Protein AF-A0A7M2YZQ2-F1 (afdb_monomer)

Mean predicted aligned error: 9.59 Å

Foldseek 3Di:
DQQFAAEDFQADPVRDGAAVVQLVPDDLFQSLLVVLCCRPPCRRQPQVCCVDPQWNDPDPQKIKGWRFDTNVRSCVVPVPDCPVVVVSVVVVVVPDDDDDPDDDDGHTKIWMWGQDPVRRYIYTQHIDGCVVPVDPVVVVVVVVSSSVSVVSVVVVLVVQQVVCVVVVHDRDDPDPDDPPDDD

Sequence (183 aa):
MADELEIEFYADVNGRVPFREWLDKLNEPKRLAMIAATERILVKLGPGVCGSEWGRKLGASIFEFRVRHTLEEIKAMFPEQPELGAKVAAEVVSRRGEKAKKSPTKIVLRAFCHLRPGGKILLILGGYDKGEDPSPRRQQKEIENARKRLKELQIREAREKKEAQRRGEAPPKQPSRNRRRRR

Organism: NCBI:txid1002870

Structure (mmCIF, N/CA/C/O backbone):
data_AF-A0A7M2YZQ2-F1
#
_entry.id   AF-A0A7M2YZQ2-F1
#
loop_
_atom_site.group_PDB
_atom_site.id
_atom_site.type_symbol
_atom_site.label_atom_id
_atom_site.label_alt_id
_atom_site.label_comp_id
_atom_site.label_asym_id
_atom_site.label_entity_id
_atom_site.label_seq_id
_atom_site.pdbx_PDB_ins_code
_atom_site.Cartn_x
_atom_site.Cartn_y
_atom_site.Cartn_z
_atom_site.occupancy
_atom_site.B_iso_or_equiv
_atom_site.auth_seq_id
_atom_site.auth_comp_id
_atom_site.auth_asym_id
_atom_site.auth_atom_id
_atom_site.pdbx_PDB_model_num
ATOM 1 N N . MET A 1 1 ? 3.299 -23.334 8.557 1.00 40.66 1 MET A N 1
ATOM 2 C CA . MET A 1 1 ? 2.928 -22.554 7.359 1.00 40.66 1 MET A CA 1
ATOM 3 C C . MET A 1 1 ? 2.672 -21.137 7.831 1.00 40.66 1 MET A C 1
ATOM 5 O O . MET A 1 1 ? 1.894 -20.990 8.760 1.00 40.66 1 MET A O 1
ATOM 9 N N . ALA A 1 2 ? 3.416 -20.143 7.345 1.00 50.12 2 ALA A N 1
ATOM 10 C CA . ALA A 1 2 ? 3.210 -18.762 7.782 1.00 50.12 2 ALA A CA 1
ATOM 11 C C . ALA A 1 2 ? 1.827 -18.299 7.299 1.00 50.12 2 ALA A C 1
ATOM 13 O O . ALA A 1 2 ? 1.544 -18.426 6.110 1.00 50.12 2 ALA A O 1
ATOM 14 N N . ASP A 1 3 ? 0.970 -17.837 8.211 1.00 65.00 3 ASP A N 1
ATOM 15 C CA . ASP A 1 3 ? -0.336 -17.276 7.858 1.00 65.00 3 ASP A CA 1
ATOM 16 C C . ASP A 1 3 ? -0.125 -16.076 6.924 1.00 65.00 3 ASP A C 1
ATOM 18 O O . ASP A 1 3 ? 0.512 -15.088 7.296 1.00 65.00 3 ASP A O 1
ATOM 22 N N . GLU A 1 4 ? -0.627 -16.175 5.693 1.00 76.88 4 GLU A N 1
ATOM 23 C CA . GLU A 1 4 ? -0.611 -15.068 4.737 1.00 76.88 4 GLU A CA 1
ATOM 24 C C . GLU A 1 4 ? -1.515 -13.934 5.240 1.00 76.88 4 GLU A C 1
ATOM 26 O O . GLU A 1 4 ? -2.629 -14.171 5.715 1.00 76.88 4 GLU A O 1
ATOM 31 N N . LEU A 1 5 ? -1.047 -12.686 5.135 1.00 85.19 5 LEU A N 1
ATOM 32 C CA . LEU A 1 5 ? -1.844 -11.526 5.526 1.00 85.19 5 LEU A CA 1
ATOM 33 C C . LEU A 1 5 ? -2.947 -11.256 4.504 1.00 85.19 5 LEU A C 1
ATOM 35 O O . LEU A 1 5 ? -2.709 -11.198 3.298 1.00 85.19 5 LEU A O 1
ATOM 39 N N . GLU A 1 6 ? -4.151 -10.980 4.990 1.00 91.31 6 GLU A N 1
ATOM 40 C CA . GLU A 1 6 ? -5.237 -10.505 4.141 1.00 91.31 6 GLU A CA 1
ATOM 41 C C . GLU A 1 6 ? -5.005 -9.029 3.787 1.00 91.31 6 GLU A C 1
ATOM 43 O O . GLU A 1 6 ? -4.740 -8.198 4.659 1.00 91.31 6 GLU A O 1
ATOM 48 N N . ILE A 1 7 ? -5.100 -8.687 2.500 1.00 92.12 7 ILE A N 1
ATOM 49 C CA . ILE A 1 7 ? -4.950 -7.306 2.028 1.00 92.12 7 ILE A CA 1
ATOM 50 C C . ILE A 1 7 ? -6.312 -6.628 1.989 1.00 92.12 7 ILE A C 1
ATOM 52 O O . ILE A 1 7 ? -7.231 -7.078 1.305 1.00 92.12 7 ILE A O 1
ATOM 56 N N . GLU A 1 8 ? -6.398 -5.473 2.640 1.00 94.56 8 GLU A N 1
ATOM 57 C CA . GLU A 1 8 ? -7.527 -4.560 2.518 1.00 94.56 8 GLU A CA 1
ATOM 58 C C . GLU A 1 8 ? -7.067 -3.236 1.905 1.00 94.56 8 GLU A C 1
ATOM 60 O O . GLU A 1 8 ? -5.961 -2.758 2.158 1.00 94.56 8 GLU A O 1
ATOM 65 N N . PHE A 1 9 ? -7.927 -2.611 1.105 1.00 95.88 9 PHE A N 1
ATOM 66 C CA . PHE A 1 9 ? -7.681 -1.272 0.581 1.00 95.88 9 PHE A CA 1
ATOM 67 C C . PHE A 1 9 ? -8.561 -0.272 1.315 1.00 95.88 9 PHE A C 1
ATOM 69 O O . PHE A 1 9 ? -9.766 -0.486 1.442 1.00 95.88 9 PHE A O 1
ATOM 76 N N . TYR A 1 10 ? -7.972 0.841 1.747 1.00 96.44 10 TYR A N 1
ATOM 77 C CA . TYR A 1 10 ? -8.741 1.941 2.313 1.00 96.44 10 TYR A CA 1
ATOM 78 C C . TYR A 1 10 ? -9.789 2.443 1.314 1.00 96.44 10 TYR A C 1
ATOM 80 O O . TYR A 1 10 ? -9.450 2.762 0.171 1.00 96.44 10 TYR A O 1
ATOM 88 N N . ALA A 1 11 ? -11.030 2.564 1.784 1.00 96.00 11 ALA A N 1
ATOM 89 C CA . ALA A 1 11 ? -12.120 3.218 1.078 1.00 96.00 11 ALA A CA 1
ATOM 90 C C . ALA A 1 11 ? -12.619 4.428 1.881 1.00 96.00 11 ALA A C 1
ATOM 92 O O . ALA A 1 11 ? -12.910 4.303 3.081 1.00 96.00 11 ALA A O 1
ATOM 93 N N . ASP A 1 12 ? -12.710 5.585 1.220 1.00 92.69 12 ASP A N 1
ATOM 94 C CA . ASP A 1 12 ? -13.262 6.801 1.819 1.00 92.69 12 ASP A CA 1
ATOM 95 C C . ASP A 1 12 ? -14.789 6.697 2.001 1.00 92.69 12 ASP A C 1
ATOM 97 O O . ASP A 1 12 ? -15.424 5.711 1.622 1.00 92.69 12 ASP A O 1
ATOM 101 N N . VAL A 1 13 ? -15.391 7.713 2.620 1.00 90.12 13 VAL A N 1
ATOM 102 C CA . VAL A 1 13 ? -16.844 7.754 2.874 1.00 90.12 13 VAL A CA 1
ATOM 103 C C . VAL A 1 13 ? -17.693 7.767 1.599 1.00 90.12 13 VAL A C 1
ATOM 105 O O . VAL A 1 13 ? -18.858 7.392 1.651 1.00 90.12 13 VAL A O 1
ATOM 108 N N . ASN A 1 14 ? -17.112 8.151 0.460 1.00 92.44 14 ASN A N 1
ATOM 109 C CA . ASN A 1 14 ? -17.767 8.153 -0.846 1.00 92.44 14 ASN A CA 1
ATOM 110 C C . ASN A 1 14 ? -17.486 6.857 -1.628 1.00 92.44 14 ASN A C 1
ATOM 112 O O . ASN A 1 14 ? -17.827 6.760 -2.804 1.00 92.44 14 ASN A O 1
ATOM 116 N N . GLY A 1 15 ? -16.826 5.872 -1.006 1.00 91.88 15 GLY A N 1
ATOM 117 C CA . GLY A 1 15 ? -16.469 4.599 -1.626 1.00 91.88 15 GLY A CA 1
ATOM 118 C C . GLY A 1 15 ? -15.248 4.656 -2.545 1.00 91.88 15 GLY A C 1
ATOM 119 O O . GLY A 1 15 ? -14.918 3.644 -3.167 1.00 91.88 15 GLY A O 1
ATOM 120 N N . ARG A 1 16 ? -14.540 5.790 -2.633 1.00 94.00 16 ARG A N 1
ATOM 121 C CA . ARG A 1 16 ? -13.311 5.864 -3.435 1.00 94.00 16 ARG A CA 1
ATOM 122 C C . ARG A 1 16 ? -12.209 5.067 -2.777 1.00 94.00 16 ARG A C 1
ATOM 124 O O . ARG A 1 16 ? -12.030 5.128 -1.562 1.00 94.00 16 ARG A O 1
ATOM 131 N N . VAL A 1 17 ? -11.422 4.379 -3.600 1.00 96.81 17 VAL A N 1
ATOM 132 C CA . VAL A 1 17 ? -10.310 3.531 -3.162 1.00 96.81 17 VAL A CA 1
ATOM 133 C C . VAL A 1 17 ? -9.011 4.103 -3.734 1.00 96.81 17 VAL A C 1
ATOM 135 O O . VAL A 1 17 ? -8.587 3.686 -4.816 1.00 96.81 17 VAL A O 1
ATOM 138 N N . PRO A 1 18 ? -8.346 5.050 -3.036 1.00 95.75 18 PRO A N 1
ATOM 139 C CA . PRO A 1 18 ? -7.250 5.840 -3.604 1.00 95.75 18 PRO A CA 1
ATOM 140 C C . PRO A 1 18 ? -6.100 5.003 -4.163 1.00 95.75 18 PRO A C 1
ATOM 142 O O . PRO A 1 18 ? -5.480 5.380 -5.153 1.00 95.75 18 PRO A O 1
ATOM 145 N N . PHE A 1 19 ? -5.804 3.858 -3.539 1.00 96.00 19 PHE A N 1
ATOM 146 C CA . PHE A 1 19 ? -4.764 2.962 -4.034 1.00 96.00 19 PHE A CA 1
ATOM 147 C C . PHE A 1 19 ? -5.131 2.325 -5.378 1.00 96.00 19 PHE A C 1
ATOM 149 O O . PHE A 1 19 ? -4.281 2.276 -6.261 1.00 96.00 19 PHE A O 1
ATOM 156 N N . ARG A 1 20 ? -6.380 1.868 -5.554 1.00 94.12 20 ARG A N 1
ATOM 157 C CA . ARG A 1 20 ? -6.837 1.261 -6.815 1.00 94.12 20 ARG A CA 1
ATOM 158 C C . ARG A 1 20 ? -6.897 2.293 -7.929 1.00 94.12 20 ARG A C 1
ATOM 160 O O . ARG A 1 20 ? -6.325 2.062 -8.982 1.00 94.12 20 ARG A O 1
ATOM 167 N N . GLU A 1 21 ? -7.471 3.463 -7.654 1.00 95.25 21 GLU A N 1
ATOM 168 C CA . GLU A 1 21 ? -7.518 4.562 -8.625 1.00 95.25 21 GLU A CA 1
ATOM 169 C C . GLU A 1 21 ? -6.122 4.981 -9.102 1.00 95.25 21 GLU A C 1
ATOM 171 O O . GLU A 1 21 ? -5.937 5.331 -10.266 1.00 95.25 21 GLU A O 1
ATOM 176 N N . TRP A 1 22 ? -5.132 4.968 -8.207 1.00 96.12 22 TRP A N 1
ATOM 177 C CA . TRP A 1 22 ? -3.744 5.219 -8.577 1.00 96.12 22 TRP A CA 1
ATOM 178 C C . TRP A 1 22 ? -3.141 4.058 -9.380 1.00 96.12 22 TRP A C 1
ATOM 180 O O . TRP A 1 22 ? -2.533 4.294 -10.423 1.00 96.12 22 TRP A O 1
ATOM 190 N N . LEU A 1 23 ? -3.335 2.814 -8.934 1.00 94.44 23 LEU A N 1
ATOM 191 C CA . LEU A 1 23 ? -2.849 1.612 -9.616 1.00 94.44 23 LEU A CA 1
ATOM 192 C C . LEU A 1 23 ? -3.384 1.528 -11.058 1.00 94.44 23 LEU A C 1
ATOM 194 O O . LEU A 1 23 ? -2.629 1.202 -11.975 1.00 94.44 23 LEU A O 1
ATOM 198 N N . ASP A 1 24 ? -4.646 1.912 -11.265 1.00 92.88 24 ASP A N 1
ATOM 199 C CA . ASP A 1 24 ? -5.333 1.942 -12.560 1.00 92.88 24 ASP A CA 1
ATOM 200 C C . ASP A 1 24 ? -4.835 3.040 -13.511 1.00 92.88 24 ASP A C 1
ATOM 202 O O . ASP A 1 24 ? -5.078 2.966 -14.717 1.00 92.88 24 ASP A O 1
ATOM 206 N N . LYS A 1 25 ? -4.085 4.022 -13.005 1.00 93.25 25 LYS A N 1
ATOM 207 C CA . LYS A 1 25 ? -3.431 5.063 -13.814 1.00 93.25 25 LYS A CA 1
ATOM 208 C C . LYS A 1 25 ? -1.987 4.721 -14.167 1.00 93.25 25 LYS A C 1
ATOM 210 O O . LYS A 1 25 ? -1.420 5.340 -15.063 1.00 93.25 25 LYS A O 1
ATOM 215 N N . LEU A 1 26 ? -1.379 3.744 -13.490 1.00 92.81 26 LEU A N 1
ATOM 216 C CA . LEU A 1 26 ? -0.024 3.311 -13.817 1.00 92.81 26 LEU A CA 1
ATOM 217 C C . LEU A 1 26 ? 0.015 2.641 -15.188 1.00 92.81 26 LEU A C 1
ATOM 219 O O . LEU A 1 26 ? -0.885 1.873 -15.549 1.00 92.81 26 LEU A O 1
ATOM 223 N N . ASN A 1 27 ? 1.125 2.868 -15.894 1.00 91.44 27 ASN A N 1
ATOM 224 C CA . ASN A 1 27 ? 1.467 2.069 -17.059 1.00 91.44 27 ASN A CA 1
ATOM 225 C C . ASN A 1 27 ? 1.645 0.592 -16.673 1.00 91.44 27 ASN A C 1
ATOM 227 O O . ASN A 1 27 ? 1.925 0.253 -15.519 1.00 91.44 27 ASN A O 1
ATOM 231 N N . GLU A 1 28 ? 1.476 -0.286 -17.657 1.00 90.94 28 GLU A N 1
ATOM 232 C CA . GLU A 1 28 ? 1.430 -1.728 -17.432 1.00 90.94 28 GLU A CA 1
ATOM 233 C C . GLU A 1 28 ? 2.673 -2.270 -16.692 1.00 90.94 28 GLU A C 1
ATOM 235 O O . GLU A 1 28 ? 2.482 -2.890 -15.646 1.00 90.94 28 GLU A O 1
ATOM 240 N N . PRO A 1 29 ? 3.933 -1.967 -17.077 1.00 92.81 29 PRO A N 1
ATOM 241 C CA . PRO A 1 29 ? 5.102 -2.467 -16.344 1.00 92.81 29 PRO A CA 1
ATOM 242 C C . PRO A 1 29 ? 5.111 -2.101 -14.853 1.00 92.81 29 PRO A C 1
ATOM 244 O O . PRO A 1 29 ? 5.408 -2.943 -14.005 1.00 92.81 29 PRO A O 1
ATOM 247 N N . LYS A 1 30 ? 4.754 -0.854 -14.516 1.00 94.19 30 LYS A N 1
ATOM 248 C CA . LYS A 1 30 ? 4.696 -0.375 -13.128 1.00 94.19 30 LYS A CA 1
ATOM 249 C C . LYS A 1 30 ? 3.549 -1.017 -12.355 1.00 94.19 30 LYS A C 1
ATOM 251 O O . LYS A 1 30 ? 3.743 -1.425 -11.209 1.00 94.19 30 LYS A O 1
ATOM 256 N N . ARG A 1 31 ? 2.380 -1.154 -12.985 1.00 94.75 31 ARG A N 1
ATOM 257 C CA . ARG A 1 31 ? 1.220 -1.825 -12.389 1.00 94.75 31 ARG A CA 1
ATOM 258 C C . ARG A 1 31 ? 1.549 -3.268 -12.017 1.00 94.75 31 ARG A C 1
ATOM 260 O O . ARG A 1 31 ? 1.330 -3.666 -10.877 1.00 94.75 31 ARG A O 1
ATOM 267 N N . LEU A 1 32 ? 2.118 -4.022 -12.954 1.00 93.12 32 LEU A N 1
ATOM 268 C CA . LEU A 1 32 ? 2.461 -5.428 -12.748 1.00 93.12 32 LEU A CA 1
ATOM 269 C C . LEU A 1 32 ? 3.521 -5.618 -11.665 1.00 93.12 32 LEU A C 1
ATOM 271 O O . LEU A 1 32 ? 3.387 -6.509 -10.830 1.00 93.12 32 LEU A O 1
ATOM 275 N N . ALA A 1 33 ? 4.545 -4.761 -11.645 1.00 94.25 33 ALA A N 1
ATOM 276 C CA . ALA A 1 33 ? 5.557 -4.781 -10.597 1.00 94.25 33 ALA A CA 1
ATOM 277 C C . ALA A 1 33 ? 4.943 -4.539 -9.207 1.00 94.25 33 ALA A C 1
ATOM 279 O O . ALA A 1 33 ? 5.262 -5.258 -8.263 1.00 94.25 33 ALA A O 1
ATOM 280 N N . MET A 1 34 ? 4.025 -3.572 -9.075 1.00 96.44 34 MET A N 1
ATOM 281 C CA . MET A 1 34 ? 3.341 -3.302 -7.805 1.00 96.44 34 MET A CA 1
ATOM 282 C C . MET A 1 34 ? 2.460 -4.475 -7.356 1.00 96.44 34 MET A C 1
ATOM 284 O O . MET A 1 34 ? 2.506 -4.847 -6.184 1.00 96.44 34 MET A O 1
ATOM 288 N N . ILE A 1 35 ? 1.687 -5.075 -8.267 1.00 93.94 35 ILE A N 1
ATOM 289 C CA . ILE A 1 35 ? 0.849 -6.248 -7.965 1.00 93.94 35 ILE A CA 1
ATOM 290 C C . ILE A 1 35 ? 1.728 -7.412 -7.494 1.00 93.94 35 ILE A C 1
ATOM 292 O O . ILE A 1 35 ? 1.542 -7.906 -6.384 1.00 93.94 35 ILE A O 1
ATOM 296 N N . ALA A 1 36 ? 2.752 -7.772 -8.272 1.00 92.19 36 ALA A N 1
ATOM 297 C CA . ALA A 1 36 ? 3.635 -8.886 -7.945 1.00 92.19 36 ALA A CA 1
ATOM 298 C C . ALA A 1 36 ? 4.384 -8.674 -6.622 1.00 92.19 36 ALA A C 1
ATOM 300 O O . ALA A 1 36 ? 4.486 -9.597 -5.816 1.00 92.19 36 ALA A O 1
ATOM 301 N N . ALA A 1 37 ? 4.880 -7.459 -6.367 1.00 93.62 37 ALA A N 1
ATOM 302 C CA . ALA A 1 37 ? 5.532 -7.130 -5.104 1.00 93.62 37 ALA A CA 1
ATOM 303 C C . ALA A 1 37 ? 4.552 -7.210 -3.922 1.00 93.62 37 ALA A C 1
ATOM 305 O O . ALA A 1 37 ? 4.910 -7.692 -2.847 1.00 93.62 37 ALA A O 1
ATOM 306 N N . THR A 1 38 ? 3.303 -6.781 -4.117 1.00 92.94 38 THR A N 1
ATOM 307 C CA . THR A 1 38 ? 2.267 -6.874 -3.082 1.00 92.94 38 THR A CA 1
ATOM 308 C C . THR A 1 38 ? 1.991 -8.335 -2.724 1.00 92.94 38 THR A C 1
ATOM 310 O O . THR A 1 38 ? 2.075 -8.709 -1.558 1.00 92.94 38 THR A O 1
ATOM 313 N N . GLU A 1 39 ? 1.731 -9.179 -3.720 1.00 89.75 39 GLU A N 1
ATOM 314 C CA . GLU A 1 39 ? 1.352 -10.582 -3.514 1.00 89.75 39 GLU A CA 1
ATOM 315 C C . GLU A 1 39 ? 2.505 -11.438 -2.977 1.00 89.75 39 GLU A C 1
ATOM 317 O O . GLU A 1 39 ? 2.301 -12.303 -2.130 1.00 89.75 39 GLU A O 1
ATOM 322 N N . ARG A 1 40 ? 3.735 -11.205 -3.447 1.00 86.88 40 ARG A N 1
ATOM 323 C CA . ARG A 1 40 ? 4.872 -12.081 -3.121 1.00 86.88 40 ARG A CA 1
ATOM 324 C C . ARG A 1 40 ? 5.638 -11.667 -1.881 1.00 86.88 40 ARG A C 1
ATOM 326 O O . ARG A 1 40 ? 6.221 -12.525 -1.226 1.00 86.88 40 ARG A O 1
ATOM 333 N N . ILE A 1 41 ? 5.662 -10.372 -1.583 1.00 90.62 41 ILE A N 1
ATOM 334 C CA . ILE A 1 41 ? 6.524 -9.811 -0.541 1.00 90.62 41 ILE A CA 1
ATOM 335 C C . ILE A 1 41 ? 5.658 -9.228 0.561 1.00 90.62 41 ILE A C 1
ATOM 337 O O . ILE A 1 41 ? 5.785 -9.619 1.720 1.00 90.62 41 ILE A O 1
ATOM 341 N N . LEU A 1 42 ? 4.752 -8.316 0.210 1.00 90.38 42 LEU A N 1
ATOM 342 C CA . LEU A 1 42 ? 4.001 -7.561 1.205 1.00 90.38 42 LEU A CA 1
ATOM 343 C C . LEU A 1 42 ? 3.004 -8.437 1.981 1.00 90.38 42 LEU A C 1
ATOM 345 O O . LEU A 1 42 ? 2.939 -8.326 3.201 1.00 90.38 42 LEU A O 1
ATOM 349 N N . VAL A 1 43 ? 2.284 -9.334 1.301 1.00 89.12 43 VAL A N 1
ATOM 350 C CA . VAL A 1 43 ? 1.359 -10.305 1.923 1.00 89.12 43 VAL A CA 1
ATOM 351 C C . VAL A 1 43 ? 2.079 -11.254 2.884 1.00 89.12 43 VAL A C 1
ATOM 353 O O . VAL A 1 43 ? 1.540 -11.597 3.932 1.00 89.12 43 VAL A O 1
ATOM 356 N N . LYS A 1 44 ? 3.308 -11.662 2.551 1.00 87.06 44 LYS A N 1
ATOM 357 C CA . LYS A 1 44 ? 4.067 -12.638 3.346 1.00 87.06 44 LYS A CA 1
ATOM 358 C C . LYS A 1 44 ? 4.787 -12.005 4.531 1.00 87.06 44 LYS A C 1
ATOM 360 O O . LYS A 1 44 ? 4.829 -12.584 5.608 1.00 87.06 44 LYS A O 1
ATOM 365 N N . LEU A 1 45 ? 5.388 -10.834 4.325 1.00 86.50 45 LEU A N 1
ATOM 366 C CA . LEU A 1 45 ? 6.245 -10.196 5.327 1.00 86.50 45 LEU A CA 1
ATOM 367 C C . LEU A 1 45 ? 5.519 -9.128 6.148 1.00 86.50 45 LEU A C 1
ATOM 369 O O . LEU A 1 45 ? 5.949 -8.819 7.261 1.00 86.50 45 LEU A O 1
ATOM 373 N N . GLY A 1 46 ? 4.456 -8.518 5.616 1.00 89.31 46 GLY A N 1
ATOM 374 C CA . GLY A 1 46 ? 3.743 -7.428 6.279 1.00 89.31 46 GLY A CA 1
ATOM 375 C C . GLY A 1 46 ? 4.689 -6.306 6.725 1.00 89.31 46 GLY A C 1
ATOM 376 O O . GLY A 1 46 ? 5.542 -5.884 5.946 1.00 89.31 46 GLY A O 1
ATOM 377 N N . PRO A 1 47 ? 4.611 -5.831 7.984 1.00 88.75 47 PRO A N 1
ATOM 378 C CA . PRO A 1 47 ? 5.555 -4.846 8.524 1.00 88.75 47 PRO A CA 1
ATOM 379 C C . PRO A 1 47 ? 7.025 -5.291 8.531 1.00 88.75 47 PRO A C 1
ATOM 381 O O . PRO A 1 47 ? 7.909 -4.433 8.606 1.00 88.75 47 PRO A O 1
ATOM 384 N N . GLY A 1 48 ? 7.301 -6.597 8.436 1.00 86.44 48 GLY A N 1
ATOM 385 C CA . GLY A 1 48 ? 8.650 -7.164 8.367 1.00 86.44 48 GLY A CA 1
ATOM 386 C C . GLY A 1 48 ? 9.475 -6.624 7.196 1.00 86.44 48 GLY A C 1
ATOM 387 O O . GLY A 1 48 ? 10.694 -6.517 7.310 1.00 86.44 48 GLY A O 1
ATOM 388 N N . VAL A 1 49 ? 8.825 -6.137 6.128 1.00 88.62 49 VAL A N 1
ATOM 389 C CA . VAL A 1 49 ? 9.503 -5.447 5.013 1.00 88.62 49 VAL A CA 1
ATOM 390 C C . VAL A 1 49 ? 10.350 -4.257 5.474 1.00 88.62 49 VAL A C 1
ATOM 392 O O . VAL A 1 49 ? 11.327 -3.918 4.814 1.00 88.62 49 VAL A O 1
ATOM 395 N N . CYS A 1 50 ? 10.029 -3.640 6.619 1.00 88.31 50 CYS A N 1
ATOM 396 C CA . CYS A 1 50 ? 10.779 -2.511 7.175 1.00 88.31 50 CYS A CA 1
ATOM 397 C C . CYS A 1 50 ? 12.197 -2.858 7.644 1.00 88.31 50 CYS A C 1
ATOM 399 O O . CYS A 1 50 ? 12.977 -1.936 7.872 1.00 88.31 50 CYS A O 1
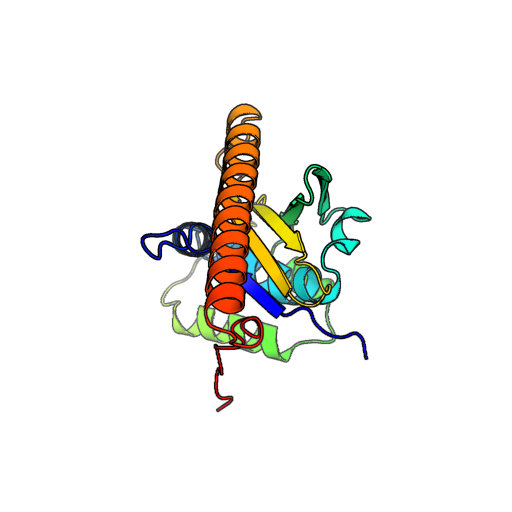ATOM 401 N N . GLY A 1 51 ? 12.518 -4.143 7.821 1.00 80.38 51 GLY A N 1
ATOM 402 C CA . GLY A 1 51 ? 13.880 -4.616 8.083 1.00 80.38 51 GLY A CA 1
ATOM 403 C C . GLY A 1 51 ? 14.711 -4.823 6.813 1.00 80.38 51 GLY A C 1
ATOM 404 O O . GLY A 1 51 ? 15.822 -5.329 6.894 1.00 80.38 51 GLY A O 1
ATOM 405 N N . SER A 1 52 ? 14.175 -4.466 5.643 1.00 88.81 52 SER A N 1
ATOM 406 C CA . SER A 1 52 ? 14.783 -4.705 4.332 1.00 88.81 52 SER A CA 1
ATOM 407 C C . SER A 1 52 ? 14.659 -3.477 3.423 1.00 88.81 52 SER A C 1
ATOM 409 O O . SER A 1 52 ? 14.035 -2.475 3.776 1.00 88.81 52 S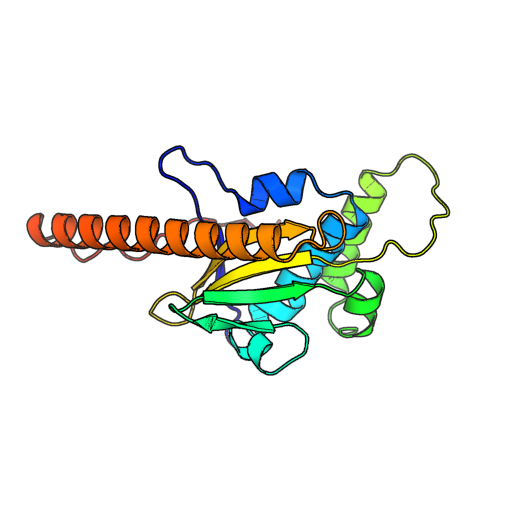ER A O 1
ATOM 411 N N . GLU A 1 53 ? 15.194 -3.564 2.204 1.00 88.94 53 GLU A N 1
ATOM 412 C CA . GLU A 1 53 ? 15.049 -2.517 1.182 1.00 88.94 53 GLU A CA 1
ATOM 413 C C . GLU A 1 53 ? 13.590 -2.223 0.784 1.00 88.94 53 GLU A C 1
ATOM 415 O O . GLU A 1 53 ? 13.278 -1.119 0.317 1.00 88.94 53 GLU A O 1
ATOM 420 N N . TRP A 1 54 ? 12.698 -3.193 1.007 1.00 91.25 54 TRP A N 1
ATOM 421 C CA . TRP A 1 54 ? 11.286 -3.146 0.646 1.00 91.25 54 TRP A CA 1
ATOM 422 C C . TRP A 1 54 ? 10.460 -2.253 1.561 1.00 91.25 54 TRP A C 1
ATOM 424 O O . TRP A 1 54 ? 9.300 -1.994 1.250 1.00 91.25 54 TRP A O 1
ATOM 434 N N . GLY A 1 55 ? 11.009 -1.754 2.671 1.00 92.50 55 GLY A N 1
ATOM 435 C CA . GLY A 1 55 ? 10.207 -1.020 3.636 1.00 92.50 55 GLY A CA 1
ATOM 436 C C . GLY A 1 55 ? 10.916 0.084 4.397 1.00 92.50 55 GLY A C 1
ATOM 437 O O . GLY A 1 55 ? 12.138 0.165 4.463 1.00 92.50 55 GLY A O 1
ATOM 438 N N . ARG A 1 56 ? 10.113 0.963 5.001 1.00 94.94 56 ARG A N 1
ATOM 439 C CA . ARG A 1 56 ? 10.572 1.924 6.010 1.00 94.94 56 ARG A CA 1
ATOM 440 C C . ARG A 1 56 ? 9.450 2.261 6.983 1.00 94.94 56 ARG A C 1
ATOM 442 O O . ARG A 1 56 ? 8.350 2.609 6.565 1.00 94.94 56 ARG A O 1
ATOM 449 N N . LYS A 1 57 ? 9.743 2.251 8.285 1.00 95.44 57 LYS A N 1
ATOM 450 C CA . LYS A 1 57 ? 8.814 2.753 9.312 1.00 95.44 57 LYS A CA 1
ATOM 451 C C . LYS A 1 57 ? 8.648 4.271 9.174 1.00 95.44 57 LYS A C 1
ATOM 453 O O . LYS A 1 57 ? 9.642 4.985 9.062 1.00 95.44 57 LYS A O 1
ATOM 458 N N . LEU A 1 58 ? 7.406 4.757 9.206 1.00 93.62 58 LEU A N 1
ATOM 459 C CA . LEU A 1 58 ? 7.079 6.190 9.108 1.00 93.62 58 LEU A CA 1
ATOM 460 C C . LEU A 1 58 ? 6.489 6.775 10.405 1.00 93.62 58 LEU A C 1
ATOM 462 O O . LEU A 1 58 ? 6.138 7.959 10.449 1.00 93.62 58 LEU A O 1
ATOM 466 N N . GLY A 1 59 ? 6.366 5.953 11.451 1.00 90.25 59 GLY A N 1
ATOM 467 C CA . GLY A 1 59 ? 5.677 6.306 12.695 1.00 90.25 59 GLY A CA 1
ATOM 468 C C . GLY A 1 59 ? 4.151 6.301 12.549 1.00 90.25 59 GLY A C 1
ATOM 469 O O . GLY A 1 59 ? 3.620 6.022 11.474 1.00 90.25 59 GLY A O 1
ATOM 470 N N . ALA A 1 60 ? 3.441 6.587 13.646 1.00 86.12 60 ALA A N 1
ATOM 471 C CA . ALA A 1 60 ? 1.971 6.608 13.694 1.00 86.12 60 ALA A CA 1
ATOM 472 C C . ALA A 1 60 ? 1.312 5.318 13.153 1.00 86.12 60 ALA A C 1
ATOM 474 O O . ALA A 1 60 ? 0.291 5.367 12.472 1.00 86.12 60 ALA A O 1
ATOM 475 N N . SER A 1 61 ? 1.935 4.164 13.420 1.00 90.00 61 SER A N 1
ATOM 476 C CA . SER A 1 61 ? 1.505 2.842 12.939 1.00 90.00 61 SER A CA 1
ATOM 477 C C . SER A 1 61 ? 1.430 2.691 11.413 1.00 90.00 61 SER A C 1
ATOM 479 O O . SER A 1 61 ? 0.783 1.767 10.922 1.00 90.00 61 SER A O 1
ATOM 481 N N . ILE A 1 62 ? 2.110 3.562 10.661 1.00 95.69 62 ILE A N 1
ATOM 482 C CA . ILE A 1 62 ? 2.221 3.492 9.202 1.00 95.69 62 ILE A CA 1
ATOM 483 C C . ILE A 1 62 ? 3.649 3.120 8.811 1.00 95.69 62 ILE A C 1
ATOM 485 O O . ILE A 1 62 ? 4.636 3.552 9.421 1.00 95.69 62 ILE A O 1
ATOM 489 N N . PHE A 1 63 ? 3.760 2.347 7.739 1.00 97.00 63 PHE A N 1
ATOM 490 C CA . PHE A 1 63 ? 5.023 2.090 7.072 1.00 97.00 63 PHE A CA 1
ATOM 491 C C . PHE A 1 63 ? 4.917 2.284 5.559 1.00 97.00 63 PHE A C 1
ATOM 493 O O . PHE A 1 63 ? 3.851 2.183 4.955 1.00 97.00 63 PHE A O 1
ATOM 500 N N . GLU A 1 64 ? 6.052 2.612 4.959 1.00 97.19 64 GLU A N 1
ATOM 501 C CA . GLU A 1 64 ? 6.245 2.706 3.520 1.00 97.19 64 GLU A CA 1
ATOM 502 C C . GLU A 1 64 ? 6.644 1.331 2.987 1.00 97.19 64 GLU A C 1
ATOM 504 O O . GLU A 1 64 ? 7.590 0.739 3.499 1.00 97.19 64 GLU A O 1
ATOM 509 N N . PHE A 1 65 ? 5.969 0.863 1.942 1.00 97.81 65 PHE A N 1
ATOM 510 C CA . PHE A 1 65 ? 6.382 -0.252 1.101 1.00 97.81 65 PHE A CA 1
ATOM 511 C C . PHE A 1 65 ? 7.005 0.288 -0.190 1.00 97.81 65 PHE A C 1
ATOM 513 O O . PHE A 1 65 ? 6.459 1.177 -0.850 1.00 97.81 65 PHE A O 1
ATOM 520 N N . ARG A 1 66 ? 8.191 -0.211 -0.526 1.00 96.81 66 ARG A N 1
ATOM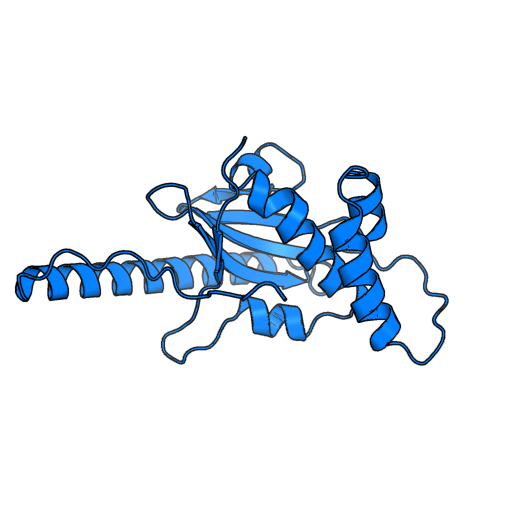 521 C CA . ARG A 1 66 ? 9.104 0.334 -1.528 1.00 96.81 66 ARG A CA 1
ATOM 522 C C . ARG A 1 66 ? 9.289 -0.668 -2.653 1.00 96.81 66 ARG A C 1
ATOM 524 O O . ARG A 1 66 ? 10.038 -1.621 -2.501 1.00 96.81 66 ARG A O 1
ATOM 531 N N . VAL A 1 67 ? 8.688 -0.403 -3.809 1.00 96.44 67 VAL A N 1
ATOM 532 C CA . VAL A 1 67 ? 8.874 -1.248 -4.996 1.00 96.44 67 VAL A CA 1
ATOM 533 C C . VAL A 1 67 ? 9.860 -0.566 -5.931 1.00 96.44 67 VAL A C 1
ATOM 535 O O . VAL A 1 67 ? 9.597 0.527 -6.439 1.00 96.44 67 VAL A O 1
ATOM 538 N N . ARG A 1 68 ? 11.029 -1.185 -6.094 1.00 94.75 68 ARG A N 1
ATOM 539 C CA . ARG A 1 68 ? 12.125 -0.700 -6.950 1.00 94.75 68 ARG A CA 1
ATOM 540 C C . ARG A 1 68 ? 12.521 -1.678 -8.055 1.00 94.75 68 ARG A C 1
ATOM 542 O O . ARG A 1 68 ? 13.424 -1.385 -8.824 1.00 94.75 68 ARG A O 1
ATOM 549 N N . HIS A 1 69 ? 11.823 -2.804 -8.114 1.00 91.44 69 HIS A N 1
ATOM 550 C CA . HIS A 1 69 ? 12.134 -3.938 -8.968 1.00 91.44 69 HIS A CA 1
ATOM 551 C C . HIS A 1 69 ? 11.037 -4.108 -10.013 1.00 91.44 69 HIS A C 1
ATOM 553 O O . HIS A 1 69 ? 9.861 -3.843 -9.753 1.00 91.44 69 HIS A O 1
ATOM 559 N N . THR A 1 70 ? 11.436 -4.526 -11.203 1.00 91.56 70 THR A N 1
ATOM 560 C CA . THR A 1 70 ? 10.564 -4.947 -12.297 1.00 91.56 70 THR A CA 1
ATOM 561 C C . THR A 1 70 ? 9.888 -6.278 -11.976 1.00 91.56 70 THR A C 1
ATOM 563 O O . THR A 1 70 ? 10.289 -7.010 -11.071 1.00 91.56 70 THR A O 1
A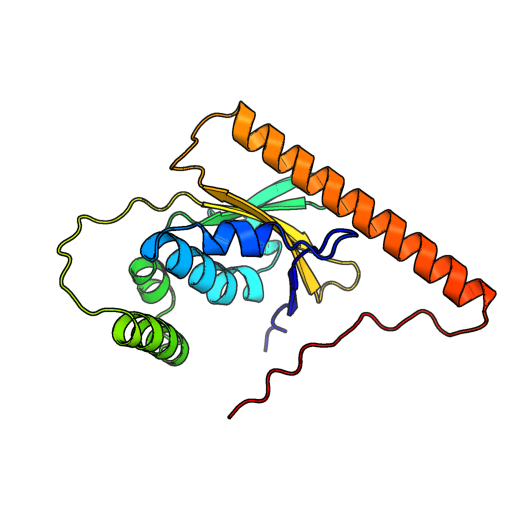TOM 566 N N . LEU A 1 71 ? 8.851 -6.620 -12.746 1.00 89.69 71 LEU A N 1
ATOM 567 C CA . LEU A 1 71 ? 8.182 -7.915 -12.625 1.00 89.69 71 LEU A CA 1
ATOM 568 C C . LEU A 1 71 ? 9.163 -9.089 -12.785 1.00 89.69 71 LEU A C 1
ATOM 570 O O . LEU A 1 71 ? 9.064 -10.063 -12.044 1.00 89.69 71 LEU A O 1
ATOM 574 N N . GLU A 1 72 ? 10.089 -9.000 -13.741 1.00 87.44 72 GLU A N 1
ATOM 575 C CA . GLU A 1 72 ? 11.041 -10.078 -14.024 1.00 87.44 72 GLU A CA 1
ATOM 576 C C . GLU A 1 72 ? 12.075 -10.236 -12.905 1.00 87.44 72 GLU A C 1
ATOM 578 O O . GLU A 1 72 ? 12.322 -11.356 -12.470 1.00 87.44 72 GLU A O 1
ATOM 583 N N . GLU A 1 73 ? 12.585 -9.137 -12.339 1.00 88.19 73 GLU A N 1
ATOM 584 C CA . GLU A 1 73 ? 13.451 -9.187 -11.149 1.00 88.19 73 GLU A CA 1
ATOM 585 C C . GLU A 1 73 ? 12.713 -9.809 -9.954 1.00 88.19 73 GLU A C 1
ATOM 587 O O . GLU A 1 73 ? 13.238 -10.705 -9.297 1.00 88.19 73 GLU A O 1
ATOM 592 N N . ILE A 1 74 ? 11.450 -9.425 -9.721 1.00 87.62 74 ILE A N 1
ATOM 593 C CA . ILE A 1 74 ? 10.621 -10.024 -8.663 1.00 87.62 74 ILE A CA 1
ATOM 594 C C . ILE A 1 74 ? 10.374 -11.518 -8.928 1.00 87.62 74 ILE A C 1
ATOM 596 O O . ILE A 1 74 ? 10.299 -12.303 -7.990 1.00 87.62 74 ILE A O 1
ATOM 600 N N . LYS A 1 75 ? 10.217 -11.956 -10.181 1.00 85.88 75 LYS A N 1
ATOM 601 C CA . LYS A 1 75 ? 10.108 -13.390 -10.510 1.00 85.88 75 LYS A CA 1
ATOM 602 C C . LYS A 1 75 ? 11.412 -14.132 -10.251 1.00 85.88 75 LYS A C 1
ATOM 604 O O . LYS A 1 75 ? 11.362 -15.196 -9.646 1.00 85.88 75 LYS A O 1
ATOM 609 N N . ALA A 1 76 ? 12.545 -13.564 -10.647 1.00 84.31 76 ALA A N 1
ATOM 610 C CA . ALA A 1 76 ? 13.854 -14.169 -10.438 1.00 84.31 76 ALA A CA 1
ATOM 611 C C . ALA A 1 76 ? 14.198 -14.326 -8.947 1.00 84.31 76 ALA A C 1
ATOM 613 O O . ALA A 1 76 ? 14.805 -15.319 -8.563 1.00 84.31 76 ALA A O 1
ATOM 614 N N . MET A 1 77 ? 13.758 -13.392 -8.096 1.00 80.19 77 MET A N 1
ATOM 615 C CA . MET A 1 77 ? 13.935 -13.479 -6.639 1.00 80.19 77 MET A CA 1
ATOM 616 C C . MET A 1 77 ? 13.069 -14.561 -5.973 1.00 80.19 77 MET A C 1
ATOM 618 O O . MET A 1 77 ? 13.387 -14.996 -4.869 1.00 80.19 77 MET A O 1
ATOM 622 N N . PHE A 1 78 ? 11.975 -14.992 -6.614 1.00 76.12 78 PHE A N 1
ATOM 623 C CA . PHE A 1 78 ? 11.019 -15.962 -6.064 1.00 76.12 78 PHE A CA 1
ATOM 624 C C . PHE A 1 78 ? 10.647 -17.038 -7.107 1.00 76.12 78 PHE A C 1
ATOM 626 O O . PHE A 1 78 ? 9.492 -17.090 -7.550 1.00 76.12 78 PHE A O 1
ATOM 633 N N . PRO A 1 79 ? 11.603 -17.897 -7.514 1.00 65.81 79 PRO A N 1
ATOM 634 C CA . PRO A 1 79 ? 11.416 -18.848 -8.614 1.00 65.81 79 PRO A CA 1
ATOM 635 C C . PRO A 1 79 ? 10.421 -19.978 -8.295 1.00 65.81 79 PRO A C 1
ATOM 637 O O . PRO A 1 79 ? 9.786 -20.507 -9.202 1.00 65.81 79 PRO A O 1
ATOM 640 N N . GLU A 1 80 ? 10.213 -20.310 -7.019 1.00 58.25 80 GLU A N 1
ATOM 641 C CA . GLU A 1 80 ? 9.396 -21.459 -6.587 1.00 58.25 80 GLU A CA 1
ATOM 642 C C . GLU A 1 80 ? 7.868 -21.254 -6.682 1.00 58.25 80 GLU A C 1
ATOM 644 O O . GLU A 1 80 ? 7.099 -22.108 -6.251 1.00 58.25 80 GLU A O 1
ATOM 649 N N . GLN A 1 81 ? 7.383 -20.132 -7.233 1.00 57.19 81 GLN A N 1
ATOM 650 C CA . GLN A 1 81 ? 5.939 -19.852 -7.365 1.00 57.19 81 GLN A CA 1
ATOM 651 C C . GLN A 1 81 ? 5.547 -19.396 -8.792 1.00 57.19 81 GLN A C 1
ATOM 653 O O . GLN A 1 81 ? 5.170 -18.230 -9.002 1.00 57.19 81 GLN A O 1
ATOM 658 N N . PRO A 1 82 ? 5.632 -20.305 -9.790 1.00 51.09 82 PRO A N 1
ATOM 659 C CA . PRO A 1 82 ? 5.433 -20.001 -11.213 1.00 51.09 82 PRO A CA 1
ATOM 660 C C . PRO A 1 82 ? 3.972 -19.719 -11.609 1.00 51.09 82 PRO A C 1
ATOM 662 O O . PRO A 1 82 ? 3.727 -18.969 -12.555 1.00 51.09 82 PRO A O 1
ATOM 665 N N . GLU A 1 83 ? 2.986 -20.239 -10.874 1.00 52.50 83 GLU A N 1
ATOM 666 C CA . GLU A 1 83 ? 1.576 -20.248 -11.307 1.00 52.50 83 GLU A CA 1
ATOM 667 C C . GLU A 1 83 ? 0.933 -18.855 -11.398 1.00 52.50 83 GLU A C 1
ATOM 669 O O . GLU A 1 83 ? 0.113 -18.583 -12.275 1.00 52.50 83 GLU A O 1
ATOM 674 N N . LEU A 1 84 ? 1.333 -17.926 -10.528 1.00 44.50 84 LEU A N 1
ATOM 675 C CA . LEU A 1 84 ? 0.843 -16.545 -10.557 1.00 44.50 84 LEU A CA 1
ATOM 676 C C . LEU A 1 84 ? 1.591 -15.694 -11.594 1.00 44.50 84 LEU A C 1
ATOM 678 O O . LEU A 1 84 ? 1.002 -14.819 -12.224 1.00 44.50 84 LEU A O 1
ATOM 682 N N . GLY A 1 85 ? 2.869 -16.011 -11.838 1.00 44.56 85 GLY A N 1
ATOM 683 C CA . GLY A 1 85 ? 3.649 -15.427 -12.929 1.00 44.56 85 GLY A CA 1
ATOM 684 C C . GLY A 1 85 ? 3.050 -15.764 -14.293 1.00 44.56 85 GLY A C 1
ATOM 685 O O . GLY A 1 85 ? 3.004 -14.893 -15.160 1.00 44.56 85 GLY A O 1
ATOM 686 N N . ALA A 1 86 ? 2.521 -16.982 -14.438 1.00 50.97 86 ALA A N 1
ATOM 687 C CA . ALA A 1 86 ? 1.767 -17.415 -15.606 1.00 50.97 86 ALA A CA 1
ATOM 688 C C . ALA A 1 86 ? 0.415 -16.692 -15.732 1.00 50.97 86 ALA A C 1
ATOM 690 O O . ALA A 1 86 ? 0.073 -16.273 -16.830 1.00 50.97 86 ALA A O 1
ATOM 691 N N . LYS A 1 87 ? -0.326 -16.463 -14.635 1.00 51.25 87 LYS A N 1
ATOM 692 C CA . LYS A 1 87 ? -1.600 -15.709 -14.663 1.00 51.25 87 LYS A CA 1
ATOM 693 C C . LYS A 1 87 ? -1.419 -14.246 -15.057 1.00 51.25 87 LYS A C 1
ATOM 695 O O . LYS A 1 87 ? -2.149 -13.752 -15.909 1.00 51.25 87 LYS A O 1
ATOM 700 N N . VAL A 1 88 ? -0.421 -13.574 -14.485 1.00 52.78 88 VAL A N 1
ATOM 701 C CA . VAL A 1 88 ? -0.079 -12.193 -14.849 1.00 52.78 88 VAL A CA 1
ATOM 702 C C . VAL A 1 88 ? 0.429 -12.128 -16.289 1.00 52.78 88 VAL A C 1
ATOM 704 O O . VAL A 1 88 ? -0.013 -11.277 -17.052 1.00 52.78 88 VAL A O 1
ATOM 707 N N . ALA A 1 89 ? 1.310 -13.047 -16.697 1.00 51.41 89 ALA A N 1
ATOM 708 C CA . ALA A 1 89 ? 1.766 -13.122 -18.082 1.00 51.41 89 ALA A CA 1
ATOM 709 C C . ALA A 1 89 ? 0.609 -13.399 -19.056 1.00 51.41 89 ALA A C 1
ATOM 711 O O . ALA A 1 89 ? 0.552 -12.772 -20.105 1.00 51.41 89 ALA A O 1
ATOM 712 N N . ALA A 1 90 ? -0.342 -14.265 -18.704 1.00 54.34 90 ALA A N 1
ATOM 713 C CA . ALA A 1 90 ? -1.522 -14.552 -19.514 1.00 54.34 90 ALA A CA 1
ATOM 714 C C . ALA A 1 90 ? -2.471 -13.347 -19.612 1.00 54.34 90 ALA A C 1
ATOM 716 O O . ALA A 1 90 ? -2.986 -13.079 -20.695 1.00 54.34 90 ALA A O 1
ATOM 717 N N . GLU A 1 91 ? -2.669 -12.577 -18.535 1.00 49.72 91 GLU A N 1
ATOM 718 C CA . GLU A 1 91 ? -3.442 -11.325 -18.570 1.00 49.72 91 GLU A CA 1
ATOM 719 C C . GLU A 1 91 ? -2.776 -10.278 -19.479 1.00 49.72 91 GLU A C 1
ATOM 721 O O . GLU A 1 91 ? -3.455 -9.620 -20.267 1.00 49.72 91 GLU A O 1
ATOM 726 N N . VAL A 1 92 ? -1.445 -10.173 -19.423 1.00 50.41 92 VAL A N 1
ATOM 727 C CA . VAL A 1 92 ? -0.642 -9.291 -20.287 1.00 50.41 92 VAL A CA 1
ATOM 728 C C . VAL A 1 92 ? -0.719 -9.727 -21.747 1.00 50.41 92 VAL A C 1
ATOM 730 O O . VAL A 1 92 ? -0.976 -8.908 -22.621 1.00 50.41 92 VAL A O 1
ATOM 733 N N . VAL A 1 93 ? -0.547 -11.021 -22.029 1.00 54.12 93 VAL A N 1
ATOM 734 C CA . VAL A 1 93 ? -0.630 -11.581 -23.388 1.00 54.12 93 VAL A CA 1
ATOM 735 C C . VAL A 1 93 ? -2.037 -11.407 -23.963 1.00 54.12 93 VAL A C 1
ATOM 737 O O . VAL A 1 93 ? -2.174 -11.035 -25.123 1.00 54.12 93 VAL A O 1
ATOM 740 N N . SER A 1 94 ? -3.080 -11.566 -23.144 1.00 52.06 94 SER A N 1
ATOM 741 C CA . SER A 1 94 ? -4.475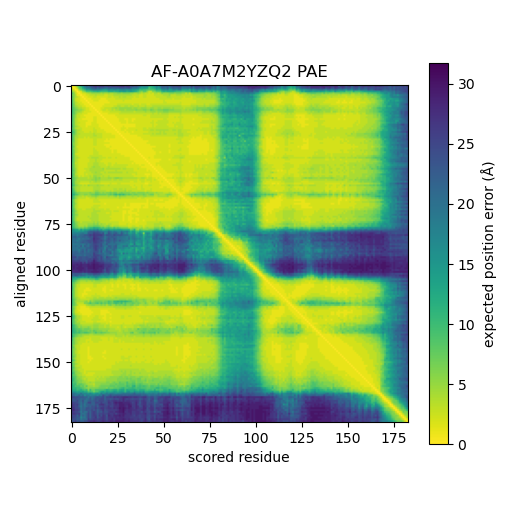 -11.369 -23.565 1.00 52.06 94 SER A CA 1
ATOM 742 C C . SER A 1 94 ? -4.807 -9.912 -23.909 1.00 52.06 94 SER A C 1
ATOM 744 O O . S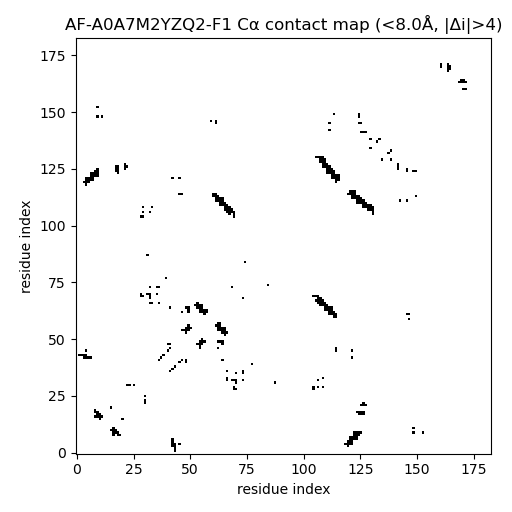ER A 1 94 ? -5.764 -9.662 -24.636 1.00 52.06 94 SER A O 1
ATOM 746 N N . ARG A 1 95 ? -4.043 -8.937 -23.395 1.00 50.59 95 ARG A N 1
ATOM 747 C CA . ARG A 1 95 ? -4.245 -7.501 -23.666 1.00 50.59 95 ARG A CA 1
ATOM 748 C C . ARG A 1 95 ? -3.355 -6.946 -24.770 1.00 50.59 95 ARG A C 1
ATOM 750 O O . ARG A 1 95 ? -3.578 -5.822 -25.214 1.00 50.59 95 ARG A O 1
ATOM 757 N N . ARG A 1 96 ? -2.346 -7.697 -25.210 1.00 47.31 96 ARG A N 1
ATOM 758 C CA . ARG A 1 96 ? -1.288 -7.173 -26.069 1.00 47.31 96 ARG A CA 1
ATOM 759 C C . ARG A 1 96 ? -1.419 -7.686 -27.496 1.00 47.31 96 ARG A C 1
ATOM 761 O O . ARG A 1 96 ? -0.722 -8.602 -27.921 1.00 47.31 96 ARG A O 1
ATOM 768 N N . GLY A 1 97 ? -2.271 -7.005 -28.256 1.00 42.78 97 GLY A N 1
ATOM 769 C CA . GLY A 1 97 ? -1.923 -6.692 -29.634 1.00 42.78 97 GLY A CA 1
ATOM 770 C C . GLY A 1 97 ? -0.745 -5.712 -29.623 1.00 42.78 97 GLY A C 1
ATOM 771 O O . GLY A 1 97 ? -0.763 -4.722 -28.902 1.00 42.78 97 GLY A O 1
ATOM 772 N N . GLU A 1 98 ? 0.274 -6.026 -30.412 1.00 42.78 98 GLU A N 1
ATOM 773 C CA . GLU A 1 98 ? 1.395 -5.163 -30.796 1.00 42.78 98 GLU A CA 1
ATOM 774 C C . GLU A 1 98 ? 2.636 -5.029 -29.892 1.00 42.78 98 GLU A C 1
ATOM 776 O O . GLU A 1 98 ? 2.652 -4.950 -28.661 1.00 42.78 98 GLU A O 1
ATOM 781 N N . LYS A 1 99 ? 3.746 -5.045 -30.634 1.00 51.88 99 LYS A N 1
ATOM 782 C CA . LYS A 1 99 ? 5.142 -5.152 -30.236 1.00 51.88 99 LYS A CA 1
ATOM 783 C C . LYS A 1 99 ? 5.583 -3.907 -29.468 1.00 51.88 99 LYS A C 1
ATOM 785 O O . LYS A 1 99 ? 5.381 -2.791 -29.929 1.00 51.88 99 LYS A O 1
ATOM 790 N N . ALA A 1 100 ? 6.334 -4.082 -28.382 1.00 46.59 100 ALA A N 1
ATOM 791 C CA . ALA A 1 100 ? 7.231 -3.023 -27.923 1.00 46.59 100 ALA A CA 1
ATOM 792 C C . ALA A 1 100 ? 8.536 -3.614 -27.382 1.00 46.59 100 ALA A C 1
ATOM 794 O O . ALA A 1 100 ? 8.594 -4.091 -26.248 1.00 46.59 100 ALA A O 1
ATOM 795 N N . LYS A 1 101 ? 9.594 -3.520 -28.198 1.00 46.25 101 LYS A N 1
ATOM 796 C CA . LYS A 1 101 ? 10.967 -3.375 -27.701 1.00 46.25 101 LYS A CA 1
ATOM 797 C C . LYS A 1 101 ? 10.972 -2.123 -26.817 1.00 46.25 101 LYS A C 1
ATOM 799 O O . LYS A 1 101 ? 10.808 -1.022 -27.333 1.00 46.25 101 LYS A O 1
ATOM 804 N N . LYS A 1 102 ? 11.110 -2.270 -25.500 1.00 49.56 102 LYS A N 1
ATOM 805 C CA . LYS A 1 102 ? 11.311 -1.141 -24.583 1.00 49.56 102 LYS A CA 1
ATOM 806 C C . LYS A 1 102 ? 12.462 -1.464 -23.645 1.00 49.56 102 LYS A C 1
ATOM 808 O O . LYS A 1 102 ? 12.498 -2.537 -23.050 1.00 49.56 102 LYS A O 1
ATOM 813 N N . SER A 1 103 ? 13.383 -0.515 -23.541 1.00 50.81 103 SER A N 1
ATOM 814 C CA . SER A 1 103 ? 14.380 -0.425 -22.481 1.00 50.81 103 SER A CA 1
ATOM 815 C C . SER A 1 103 ? 13.722 -0.611 -21.103 1.00 50.81 103 SER A C 1
ATOM 817 O O . SER A 1 103 ? 12.539 -0.281 -20.938 1.00 50.81 103 SER A O 1
ATOM 819 N N . PRO A 1 104 ? 14.449 -1.164 -20.114 1.00 61.84 104 PRO A N 1
ATOM 820 C CA . PRO A 1 104 ? 13.873 -1.499 -18.818 1.00 61.84 104 PRO A CA 1
ATOM 821 C C . PRO A 1 104 ? 13.235 -0.255 -18.190 1.00 61.84 104 PRO A C 1
ATOM 823 O O . PRO A 1 104 ? 13.886 0.761 -17.949 1.00 61.84 104 PRO A O 1
ATOM 826 N N . THR A 1 105 ? 11.918 -0.316 -17.972 1.00 77.56 105 THR A N 1
ATOM 827 C CA . THR A 1 105 ? 11.170 0.777 -17.344 1.00 77.56 105 THR A CA 1
ATOM 828 C C . THR A 1 105 ? 11.614 0.881 -15.892 1.00 77.56 105 THR A C 1
ATOM 830 O O . THR A 1 105 ? 11.394 -0.045 -15.117 1.00 77.56 105 THR A O 1
ATOM 833 N N . LYS A 1 106 ? 12.220 2.009 -15.511 1.00 88.31 106 LYS A N 1
ATOM 834 C CA . LYS A 1 106 ? 12.640 2.257 -14.128 1.00 88.31 106 LYS A CA 1
ATOM 835 C C . LYS A 1 106 ? 11.421 2.243 -13.199 1.00 88.31 106 LYS A C 1
ATOM 837 O O . LYS A 1 106 ? 10.513 3.066 -13.342 1.00 88.31 106 LYS A O 1
ATOM 842 N N . ILE A 1 107 ? 11.409 1.319 -12.239 1.00 93.31 107 ILE A N 1
ATOM 843 C CA . ILE A 1 107 ? 10.336 1.176 -11.252 1.00 93.31 107 ILE A CA 1
ATOM 844 C C . ILE A 1 107 ? 10.751 1.886 -9.967 1.00 93.31 107 ILE A C 1
ATOM 846 O O . ILE A 1 107 ? 11.748 1.535 -9.347 1.00 93.31 107 ILE A O 1
ATOM 850 N N . VAL A 1 108 ? 9.997 2.906 -9.555 1.00 95.25 108 VAL A N 1
ATOM 851 C CA . VAL A 1 108 ? 10.191 3.571 -8.259 1.00 95.25 108 VAL A CA 1
ATOM 852 C C . VAL A 1 108 ? 8.823 3.917 -7.685 1.00 95.25 108 VAL A C 1
ATOM 854 O O . VAL A 1 108 ? 8.351 5.046 -7.772 1.00 95.25 108 VAL A O 1
ATOM 857 N N . LEU A 1 109 ? 8.165 2.923 -7.102 1.00 97.00 109 LEU A N 1
ATOM 858 C CA . LEU A 1 109 ? 6.820 3.066 -6.558 1.00 97.00 109 LEU A CA 1
ATOM 859 C C . LEU A 1 109 ? 6.847 2.995 -5.035 1.00 97.00 109 LEU A C 1
ATOM 861 O O . LEU A 1 109 ? 7.754 2.407 -4.423 1.00 97.00 109 LEU A O 1
ATOM 865 N N . ARG A 1 110 ? 5.841 3.615 -4.421 1.00 97.62 110 ARG A N 1
ATOM 866 C CA . ARG A 1 110 ? 5.641 3.632 -2.975 1.00 97.62 110 ARG A CA 1
ATOM 867 C C . ARG A 1 110 ? 4.185 3.359 -2.650 1.00 97.62 110 ARG A C 1
ATOM 869 O O . ARG A 1 110 ? 3.305 3.972 -3.244 1.00 97.62 110 ARG A O 1
ATOM 876 N N . ALA A 1 111 ? 3.953 2.482 -1.684 1.00 97.56 111 ALA A N 1
ATOM 877 C CA . ALA A 1 111 ? 2.649 2.272 -1.070 1.00 97.56 111 ALA A CA 1
ATOM 878 C C . ALA A 1 111 ? 2.744 2.540 0.435 1.00 97.56 111 ALA A C 1
ATOM 880 O O . ALA A 1 111 ? 3.781 2.297 1.049 1.00 97.56 111 ALA A O 1
ATOM 881 N N . PHE A 1 112 ? 1.676 3.047 1.038 1.00 97.94 112 PHE A N 1
ATOM 882 C CA . PHE A 1 112 ? 1.612 3.325 2.471 1.00 97.94 112 PHE A CA 1
ATOM 883 C C . PHE A 1 112 ? 0.652 2.353 3.127 1.00 97.94 112 PHE A C 1
ATOM 885 O O . PHE A 1 112 ? -0.501 2.245 2.710 1.00 97.94 112 PHE A O 1
ATOM 892 N N . CYS A 1 113 ? 1.137 1.652 4.143 1.00 97.44 113 CYS A N 1
ATOM 893 C CA . CYS A 1 113 ? 0.451 0.504 4.708 1.00 97.44 113 CYS A CA 1
ATOM 894 C C . CYS A 1 113 ? 0.331 0.619 6.229 1.00 97.44 113 CYS A C 1
ATOM 896 O O . CYS A 1 113 ? 1.145 1.267 6.891 1.00 97.44 113 CYS A O 1
ATOM 898 N N . HIS A 1 114 ? -0.683 -0.043 6.772 1.00 96.38 114 HIS A N 1
ATOM 899 C CA . HIS A 1 114 ? -0.959 -0.157 8.196 1.00 96.38 114 HIS A CA 1
ATOM 900 C C . HIS A 1 114 ? -1.380 -1.593 8.511 1.00 96.38 114 HIS A C 1
ATOM 902 O O . HIS A 1 114 ? -2.276 -2.131 7.866 1.00 96.38 114 HIS A O 1
ATOM 908 N N . LEU A 1 115 ? -0.755 -2.220 9.507 1.00 94.62 115 LEU A N 1
ATOM 909 C CA . LEU A 1 115 ? -1.215 -3.513 10.008 1.00 94.62 115 LEU A CA 1
ATOM 910 C C . LEU A 1 115 ? -2.303 -3.277 11.056 1.00 94.62 115 LEU A C 1
ATOM 912 O O . LEU A 1 115 ? -2.036 -2.643 12.079 1.00 94.62 115 LEU A O 1
ATOM 916 N N . ARG A 1 116 ? -3.516 -3.779 10.802 1.00 91.62 116 ARG A N 1
ATOM 917 C CA . ARG A 1 116 ? -4.637 -3.612 11.732 1.00 91.62 116 ARG A CA 1
ATOM 918 C C . ARG A 1 116 ? -4.399 -4.363 13.049 1.00 91.62 116 ARG A C 1
ATOM 920 O O . ARG A 1 116 ? -3.695 -5.380 13.063 1.00 91.62 116 ARG A O 1
ATOM 927 N N . PRO A 1 117 ? -5.034 -3.920 14.153 1.00 85.81 117 PRO A N 1
ATOM 928 C CA . PRO A 1 117 ? -5.075 -4.692 15.391 1.00 85.81 117 PRO A CA 1
ATOM 929 C C . PRO A 1 117 ? -5.536 -6.133 15.133 1.00 85.81 117 PRO A C 1
ATOM 931 O O . PRO A 1 117 ? -6.467 -6.363 14.362 1.00 85.81 117 PRO A O 1
ATOM 934 N N . GLY A 1 118 ? -4.864 -7.099 15.762 1.00 83.81 118 GLY A N 1
ATOM 935 C CA . GLY A 1 118 ? -5.056 -8.531 15.504 1.00 83.81 118 GLY A CA 1
ATOM 936 C C . GLY A 1 118 ? -4.098 -9.118 14.463 1.00 83.81 118 GLY A C 1
ATOM 937 O O . GLY A 1 118 ? -4.043 -10.333 14.325 1.00 83.81 118 GLY A O 1
ATOM 938 N N . GLY A 1 119 ? -3.323 -8.286 13.757 1.00 84.94 119 GLY A N 1
ATOM 939 C CA . GLY A 1 119 ? -2.144 -8.714 12.998 1.00 84.94 119 GLY A CA 1
ATOM 940 C C . GLY A 1 119 ? -2.406 -9.518 11.725 1.00 84.94 119 GLY A C 1
ATOM 941 O O . GLY A 1 119 ? -1.449 -9.922 11.084 1.00 84.94 119 GLY A O 1
ATOM 942 N N . LYS A 1 120 ? -3.670 -9.733 11.346 1.00 86.44 120 LYS A N 1
ATOM 943 C CA . LYS A 1 120 ? -4.053 -10.543 10.175 1.00 86.44 120 LYS A CA 1
ATOM 944 C C . LYS A 1 120 ? -4.276 -9.735 8.905 1.00 86.44 120 LYS A C 1
ATOM 946 O O . LYS A 1 120 ? -4.146 -10.274 7.813 1.00 86.44 120 LYS A O 1
ATOM 951 N N . ILE A 1 121 ? -4.655 -8.464 9.049 1.00 90.75 121 ILE A N 1
ATOM 952 C CA . ILE A 1 121 ? -5.129 -7.656 7.925 1.00 90.75 121 ILE A CA 1
ATOM 953 C C . ILE A 1 121 ? -4.197 -6.477 7.713 1.00 90.75 121 ILE A C 1
ATOM 955 O O . ILE A 1 121 ? -4.041 -5.617 8.588 1.00 90.75 121 ILE A O 1
ATOM 959 N N . LEU A 1 122 ? -3.600 -6.443 6.530 1.00 93.69 122 LEU A N 1
ATOM 960 C CA . LEU A 1 122 ? -2.750 -5.367 6.081 1.00 93.69 122 LEU A CA 1
ATOM 961 C C . LEU A 1 122 ? -3.549 -4.399 5.207 1.00 93.69 122 LEU A C 1
ATOM 963 O O . LEU A 1 122 ? -3.946 -4.704 4.086 1.00 93.69 122 LEU A O 1
ATOM 967 N N . LEU A 1 123 ? -3.757 -3.202 5.739 1.00 96.44 123 LEU A N 1
ATOM 968 C CA . LEU A 1 123 ? -4.476 -2.126 5.081 1.00 96.44 123 LEU A CA 1
ATOM 969 C C . LEU A 1 123 ? -3.522 -1.276 4.237 1.00 96.44 123 LEU A C 1
ATOM 971 O O . LEU A 1 123 ? -2.568 -0.702 4.764 1.00 96.44 123 LEU A O 1
ATOM 975 N N . ILE A 1 124 ? -3.829 -1.109 2.954 1.00 97.44 124 ILE A N 1
ATOM 976 C CA . ILE A 1 124 ? -3.134 -0.184 2.057 1.00 97.44 124 ILE A CA 1
ATOM 977 C C . ILE A 1 124 ? -3.923 1.129 1.976 1.00 97.44 124 ILE A C 1
ATOM 979 O O . ILE A 1 124 ? -5.069 1.174 1.527 1.00 97.44 124 ILE A O 1
ATOM 983 N N . LEU A 1 125 ? -3.286 2.216 2.408 1.00 97.06 125 LEU A N 1
ATOM 984 C CA . LEU A 1 125 ? -3.869 3.557 2.544 1.00 97.06 125 LEU A CA 1
ATOM 985 C C . LEU A 1 125 ? -3.744 4.393 1.262 1.00 97.06 125 LEU A C 1
ATOM 987 O O . LEU A 1 125 ? -4.442 5.393 1.090 1.00 97.06 125 LEU A O 1
ATOM 991 N N . GLY A 1 126 ? -2.822 4.033 0.373 1.00 96.50 126 GLY A N 1
ATOM 992 C CA . GLY A 1 126 ? -2.549 4.764 -0.860 1.00 96.50 126 GLY A CA 1
ATOM 993 C C . GLY A 1 126 ? -1.175 4.443 -1.425 1.00 96.50 126 GLY A C 1
ATOM 994 O O . GLY A 1 126 ? -0.378 3.750 -0.795 1.00 96.50 126 GLY A O 1
ATOM 995 N N . GLY A 1 127 ? -0.908 4.946 -2.624 1.00 96.19 127 GLY A N 1
ATOM 996 C CA . GLY A 1 127 ? 0.375 4.794 -3.288 1.00 96.19 127 GLY A CA 1
ATOM 997 C C . GLY A 1 127 ? 0.612 5.921 -4.279 1.00 96.19 127 GLY A C 1
ATOM 998 O O . GLY A 1 127 ? -0.310 6.666 -4.611 1.00 96.19 127 GLY A O 1
ATOM 999 N N . TYR A 1 128 ? 1.862 6.075 -4.692 1.00 96.69 128 TYR A N 1
ATOM 1000 C CA . TYR A 1 128 ? 2.248 7.039 -5.713 1.00 96.69 128 TYR A CA 1
ATOM 1001 C C . TYR A 1 128 ? 3.518 6.594 -6.443 1.00 96.69 128 TYR A C 1
ATOM 1003 O O . TYR A 1 128 ? 4.303 5.769 -5.955 1.00 96.69 128 TYR A O 1
ATOM 1011 N N . ASP A 1 129 ? 3.710 7.159 -7.631 1.00 95.88 129 ASP A N 1
ATOM 1012 C CA . ASP A 1 129 ? 4.902 6.956 -8.439 1.00 95.88 129 ASP A CA 1
ATOM 1013 C C . ASP A 1 129 ? 5.965 7.996 -8.073 1.00 95.88 129 ASP A C 1
ATOM 1015 O O . ASP A 1 129 ? 5.879 9.171 -8.427 1.00 95.88 129 ASP A O 1
ATOM 1019 N N . LYS A 1 130 ? 6.976 7.553 -7.328 1.00 92.50 130 LYS A N 1
ATOM 1020 C CA . LYS A 1 130 ? 8.099 8.395 -6.908 1.00 92.50 130 LYS A CA 1
ATOM 1021 C C . LYS A 1 130 ? 9.099 8.621 -8.045 1.00 92.50 130 LYS A C 1
ATOM 1023 O O . LYS A 1 130 ? 9.904 9.543 -7.965 1.00 92.50 130 LYS A O 1
ATOM 1028 N N . GLY A 1 131 ? 9.089 7.770 -9.068 1.00 90.38 131 GLY A N 1
ATOM 1029 C CA . GLY A 1 131 ? 9.913 7.943 -10.259 1.00 90.38 131 GLY A CA 1
ATOM 1030 C C . GLY A 1 131 ? 9.395 9.067 -11.149 1.00 90.38 131 GLY A C 1
ATOM 1031 O O . GLY A 1 131 ? 10.199 9.769 -11.750 1.00 90.38 131 GLY A O 1
ATOM 1032 N N . GLU A 1 132 ? 8.074 9.240 -11.201 1.00 90.62 132 GLU A N 1
ATOM 1033 C CA . GLU A 1 132 ? 7.415 10.325 -11.933 1.00 90.62 132 GLU A CA 1
ATOM 1034 C C . GLU A 1 132 ? 7.498 11.668 -11.190 1.00 90.62 132 GLU A C 1
ATOM 1036 O O . GLU A 1 132 ? 7.836 12.677 -11.800 1.00 90.62 132 GLU A O 1
ATOM 1041 N N . ASP A 1 133 ? 7.281 11.681 -9.868 1.00 89.38 133 ASP A N 1
ATOM 1042 C CA . ASP A 1 133 ? 7.447 12.877 -9.027 1.00 89.38 133 ASP A CA 1
ATOM 1043 C C . ASP A 1 133 ? 8.457 12.618 -7.890 1.00 89.38 133 ASP A C 1
ATOM 1045 O O . ASP A 1 133 ? 8.091 12.198 -6.779 1.00 89.38 133 ASP A O 1
ATOM 1049 N N . PRO A 1 134 ? 9.759 12.868 -8.138 1.00 91.19 134 PRO A N 1
ATOM 1050 C CA . PRO A 1 134 ? 10.823 12.620 -7.176 1.00 91.19 134 PRO A CA 1
ATOM 1051 C C . PRO A 1 134 ? 10.888 13.663 -6.054 1.00 91.19 134 PRO A C 1
ATOM 1053 O O . PRO A 1 134 ? 11.756 13.550 -5.183 1.00 91.19 134 PRO A O 1
ATOM 1056 N N . SER A 1 135 ? 9.979 14.640 -5.982 1.00 93.12 135 SER A N 1
ATOM 1057 C CA . SER A 1 135 ? 10.085 15.716 -4.995 1.00 93.12 135 SER A CA 1
ATOM 1058 C C . SER A 1 135 ? 9.854 15.219 -3.550 1.00 93.12 135 SER A C 1
ATOM 1060 O O . SER A 1 135 ? 8.959 14.400 -3.292 1.00 93.12 135 SER A O 1
ATOM 1062 N N . PRO A 1 136 ? 10.649 15.673 -2.558 1.00 91.31 136 PRO A N 1
ATOM 1063 C CA . PRO A 1 136 ? 10.400 15.377 -1.142 1.00 91.31 136 PRO A CA 1
ATOM 1064 C C . PRO A 1 136 ? 9.042 15.907 -0.669 1.00 91.31 136 PRO A C 1
ATOM 1066 O O . PRO A 1 136 ? 8.344 15.239 0.091 1.00 91.31 136 PRO A O 1
ATOM 1069 N N . ARG A 1 137 ? 8.632 17.071 -1.189 1.00 95.25 137 ARG A N 1
ATOM 1070 C CA . ARG A 1 137 ? 7.338 17.697 -0.895 1.00 95.25 137 ARG A CA 1
ATOM 1071 C C . ARG A 1 137 ? 6.164 16.801 -1.292 1.00 95.25 137 ARG A C 1
ATOM 1073 O O . ARG A 1 137 ? 5.231 16.655 -0.505 1.00 95.25 137 ARG A O 1
ATOM 1080 N N . ARG A 1 138 ? 6.212 16.165 -2.470 1.00 94.56 138 ARG A N 1
ATOM 1081 C CA . ARG A 1 138 ? 5.180 15.206 -2.891 1.00 94.56 138 ARG A CA 1
ATOM 1082 C C . ARG A 1 138 ? 5.113 14.005 -1.960 1.00 94.56 138 ARG A C 1
ATOM 1084 O O . ARG A 1 138 ? 4.027 13.653 -1.514 1.00 94.56 138 ARG A O 1
ATOM 1091 N N . GLN A 1 139 ? 6.259 13.407 -1.637 1.00 94.69 139 GLN A N 1
ATOM 1092 C CA . GLN A 1 139 ? 6.311 12.259 -0.727 1.00 94.69 139 GLN A CA 1
ATOM 1093 C C . GLN A 1 139 ? 5.714 12.600 0.639 1.00 94.69 139 GLN A C 1
ATOM 1095 O O . GLN A 1 139 ? 4.898 11.840 1.154 1.00 94.69 139 GLN A O 1
ATOM 1100 N N . GLN A 1 140 ? 6.081 13.754 1.196 1.00 95.75 140 GLN A N 1
ATOM 1101 C CA . GLN A 1 140 ? 5.559 14.223 2.473 1.00 95.75 140 GLN A CA 1
ATOM 1102 C C . GLN A 1 140 ? 4.035 14.411 2.427 1.00 95.75 140 GLN A C 1
ATOM 1104 O O . GLN A 1 140 ? 3.333 13.909 3.304 1.00 95.75 140 GLN A O 1
ATOM 1109 N N . LYS A 1 141 ? 3.510 15.018 1.354 1.00 96.94 141 LYS A N 1
ATOM 1110 C CA . LYS A 1 141 ? 2.063 15.148 1.126 1.00 96.94 141 LYS A CA 1
ATOM 1111 C C . LYS A 1 141 ? 1.358 13.789 1.082 1.00 96.94 141 LYS A C 1
ATOM 1113 O O . LYS A 1 141 ? 0.281 13.639 1.652 1.00 96.94 141 LYS A O 1
ATOM 1118 N N . GLU A 1 142 ? 1.946 12.781 0.439 1.00 97.19 142 GLU A N 1
ATOM 1119 C CA . GLU A 1 142 ? 1.342 11.444 0.403 1.00 97.19 142 GLU A CA 1
ATOM 1120 C C . GLU A 1 142 ? 1.396 10.717 1.754 1.00 97.19 142 GLU A C 1
ATOM 1122 O O . GLU A 1 142 ? 0.444 10.020 2.112 1.00 97.19 142 GLU A O 1
ATOM 1127 N N . ILE A 1 143 ? 2.450 10.931 2.548 1.00 96.56 143 ILE A N 1
ATOM 1128 C CA . ILE A 1 143 ? 2.525 10.436 3.932 1.00 96.56 143 ILE A CA 1
ATOM 1129 C C . ILE A 1 143 ? 1.423 11.077 4.785 1.00 96.56 143 ILE A C 1
ATOM 1131 O O . ILE A 1 143 ? 0.743 10.386 5.545 1.00 96.56 143 ILE A O 1
ATOM 1135 N N . GLU A 1 144 ? 1.218 12.386 4.655 1.00 97.25 144 GLU A N 1
ATOM 1136 C CA . GLU A 1 144 ? 0.153 13.116 5.350 1.00 97.25 144 GLU A CA 1
ATOM 1137 C C . GLU A 1 144 ? -1.237 12.632 4.932 1.00 97.25 144 GLU A C 1
ATOM 1139 O O . GLU A 1 144 ? -2.078 12.369 5.794 1.00 97.25 144 GLU A O 1
ATOM 1144 N N . ASN A 1 145 ? -1.459 12.414 3.633 1.00 97.25 145 ASN A N 1
ATOM 1145 C CA . ASN A 1 145 ? -2.692 11.814 3.127 1.00 97.25 145 ASN A CA 1
ATOM 1146 C C . ASN A 1 145 ? -2.932 10.425 3.734 1.00 97.25 145 ASN A C 1
ATOM 114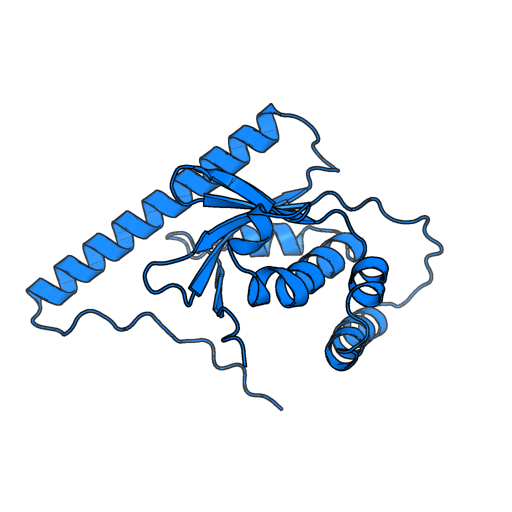8 O O . ASN A 1 145 ? -4.041 10.137 4.180 1.00 97.25 145 ASN A O 1
ATOM 1152 N N . ALA A 1 146 ? -1.909 9.567 3.789 1.00 97.25 146 ALA A N 1
ATOM 1153 C CA . ALA A 1 146 ? -2.023 8.240 4.390 1.00 97.25 146 ALA A CA 1
ATOM 1154 C C . ALA A 1 146 ? -2.373 8.317 5.886 1.00 97.25 146 ALA A C 1
ATOM 1156 O O . ALA A 1 146 ? -3.277 7.618 6.345 1.00 97.25 146 ALA A O 1
ATOM 1157 N N . ARG A 1 147 ? -1.723 9.217 6.638 1.00 97.19 147 ARG A N 1
ATOM 1158 C CA . ARG A 1 147 ? -2.029 9.475 8.058 1.00 97.19 147 ARG A CA 1
ATOM 1159 C C . ARG A 1 147 ? -3.464 9.951 8.258 1.00 97.19 147 ARG A C 1
ATOM 1161 O O . ARG A 1 147 ? -4.151 9.453 9.149 1.00 97.19 147 ARG A O 1
ATOM 1168 N N . LYS A 1 148 ? -3.933 10.877 7.418 1.00 96.56 148 LYS A N 1
ATOM 1169 C CA . LYS A 1 148 ? -5.313 11.377 7.453 1.00 96.56 148 LYS A CA 1
ATOM 1170 C C . LYS A 1 148 ? -6.318 10.245 7.229 1.00 96.56 148 LYS A C 1
ATOM 1172 O O . LYS A 1 148 ? -7.222 10.083 8.041 1.00 96.56 148 LYS A O 1
ATOM 1177 N N . ARG A 1 149 ? -6.110 9.422 6.197 1.00 96.75 149 ARG A N 1
ATOM 1178 C CA . ARG A 1 149 ? -6.972 8.269 5.876 1.00 96.75 149 ARG A CA 1
ATOM 1179 C C . ARG A 1 149 ? -7.022 7.248 7.013 1.00 96.75 149 ARG A C 1
ATOM 1181 O O . ARG A 1 149 ? -8.096 6.770 7.361 1.00 96.75 149 ARG A O 1
ATOM 1188 N N . LEU A 1 150 ? -5.877 6.950 7.636 1.00 96.25 150 LEU A N 1
ATOM 1189 C CA . LEU A 1 150 ? -5.839 6.053 8.793 1.00 96.25 150 LEU A CA 1
ATOM 1190 C C . LEU A 1 150 ? -6.652 6.617 9.967 1.00 96.25 150 LEU A C 1
ATOM 1192 O O . LEU A 1 150 ? -7.435 5.892 10.576 1.00 96.25 150 LEU A O 1
ATOM 1196 N N . LYS A 1 151 ? -6.509 7.915 10.258 1.00 95.56 151 LYS A N 1
ATOM 1197 C CA . LYS A 1 151 ? -7.275 8.582 11.317 1.00 95.56 151 LYS A CA 1
ATOM 1198 C C . LYS A 1 151 ? -8.780 8.568 11.032 1.00 95.56 151 LYS A C 1
ATOM 1200 O O . LYS A 1 151 ? -9.563 8.280 11.932 1.00 95.56 151 LYS A O 1
ATOM 1205 N N . GLU A 1 152 ? -9.186 8.857 9.796 1.00 95.00 152 GLU A N 1
ATOM 1206 C CA . GLU A 1 152 ? -10.590 8.796 9.360 1.00 95.00 152 GLU A CA 1
ATOM 1207 C C . GLU A 1 152 ? -11.184 7.400 9.577 1.00 95.00 152 GLU A C 1
ATOM 1209 O O . GLU A 1 152 ? -12.257 7.273 10.171 1.00 95.00 152 GLU A O 1
ATOM 1214 N N . LEU A 1 153 ? -10.454 6.352 9.179 1.00 94.00 153 LEU A N 1
ATOM 1215 C CA . LEU A 1 153 ? -10.867 4.967 9.397 1.00 94.00 153 LEU A CA 1
ATOM 1216 C C . LEU A 1 153 ? -11.015 4.641 10.887 1.00 94.00 153 LEU A C 1
ATOM 1218 O O . LEU A 1 153 ? -12.041 4.108 11.295 1.00 94.00 153 LEU A O 1
ATOM 1222 N N . GLN A 1 154 ? -10.021 4.987 11.707 1.00 93.00 154 GLN A N 1
ATOM 1223 C CA . GLN A 1 154 ? -10.048 4.709 13.147 1.00 93.00 154 GLN A CA 1
ATOM 1224 C C . GLN A 1 154 ? -11.224 5.399 13.847 1.00 93.00 154 GLN A C 1
ATOM 1226 O O . GLN A 1 154 ? -11.854 4.811 14.726 1.00 93.00 154 GLN A O 1
ATOM 1231 N N . ILE A 1 155 ? -11.553 6.632 13.446 1.00 93.88 155 ILE A N 1
ATOM 1232 C CA . ILE A 1 155 ? -12.730 7.345 13.956 1.00 93.88 155 ILE A CA 1
ATOM 1233 C C . ILE A 1 155 ? -14.015 6.605 13.564 1.00 93.88 155 ILE A C 1
ATOM 1235 O O . ILE A 1 155 ? -14.897 6.450 14.411 1.00 93.88 155 ILE A O 1
ATOM 1239 N N . ARG A 1 156 ? -14.122 6.135 12.314 1.00 91.50 156 ARG A N 1
ATOM 1240 C CA . ARG A 1 156 ? -15.278 5.362 11.834 1.00 91.50 156 ARG A CA 1
ATOM 1241 C C . ARG A 1 156 ? -15.446 4.062 12.622 1.00 91.50 156 ARG A C 1
ATOM 1243 O O . ARG A 1 156 ? -16.502 3.852 13.209 1.00 91.50 156 ARG A O 1
ATOM 1250 N N . GLU A 1 157 ? -14.387 3.265 12.743 1.00 90.81 157 GLU A N 1
ATOM 1251 C CA . GLU A 1 157 ? -14.406 2.010 13.506 1.00 90.81 157 GLU A CA 1
ATOM 1252 C C . GLU A 1 157 ? -14.764 2.235 14.986 1.00 90.81 157 GLU A C 1
ATOM 1254 O O . GLU A 1 157 ? -15.482 1.440 15.591 1.00 90.81 157 GLU A O 1
ATOM 1259 N N . ALA A 1 158 ? -14.283 3.323 15.597 1.00 90.69 158 ALA A N 1
ATOM 1260 C CA . ALA A 1 158 ? -14.614 3.656 16.980 1.00 90.69 158 ALA A CA 1
ATOM 1261 C C . ALA A 1 158 ? -16.092 4.044 17.156 1.00 90.69 158 ALA A C 1
ATOM 1263 O O . ALA A 1 158 ? -16.691 3.701 18.177 1.00 90.69 158 ALA A O 1
ATOM 1264 N N . ARG A 1 159 ? -16.686 4.751 16.185 1.00 91.00 159 ARG A N 1
ATOM 1265 C CA . ARG A 1 159 ? -18.122 5.081 16.187 1.00 91.00 159 ARG A CA 1
ATOM 1266 C C . ARG A 1 159 ? -18.973 3.825 16.029 1.00 91.00 159 ARG A C 1
ATOM 1268 O O . ARG A 1 159 ? -19.843 3.597 16.862 1.00 91.00 159 ARG A O 1
ATOM 1275 N N . GLU A 1 160 ? -18.651 2.980 15.054 1.00 89.00 160 GLU A N 1
ATOM 1276 C CA . GLU A 1 160 ? -19.351 1.711 14.811 1.00 89.00 160 GLU A CA 1
ATOM 1277 C C . GLU A 1 160 ? -19.314 0.796 16.042 1.00 89.00 160 GLU A C 1
ATOM 1279 O O . GLU A 1 160 ? -20.339 0.256 16.451 1.00 89.00 160 GLU A O 1
ATOM 1284 N N . LYS A 1 161 ? -18.155 0.679 16.705 1.00 87.25 161 LYS A N 1
ATOM 1285 C CA . LYS A 1 161 ? -18.034 -0.091 17.954 1.00 87.25 161 LYS A CA 1
ATOM 1286 C C . LYS A 1 161 ? -18.915 0.466 19.073 1.00 87.25 161 LYS A C 1
ATOM 1288 O O . LYS A 1 161 ? -19.547 -0.313 19.781 1.00 87.25 161 LYS A O 1
ATOM 1293 N N . LYS A 1 162 ? -18.968 1.793 19.239 1.00 88.69 162 LYS A N 1
ATOM 1294 C CA . LYS A 1 162 ? -19.825 2.440 20.249 1.00 88.69 162 LYS A CA 1
ATOM 1295 C C . LYS A 1 162 ? -21.310 2.240 19.950 1.00 88.69 162 LYS A C 1
ATOM 1297 O O . LYS A 1 162 ? -22.087 2.021 20.874 1.00 88.69 162 LYS A O 1
ATOM 1302 N N . GLU A 1 163 ? -21.712 2.318 18.685 1.00 86.31 163 GLU A N 1
ATOM 1303 C CA . GLU A 1 163 ? -23.098 2.079 18.274 1.00 86.31 163 GLU A CA 1
ATOM 1304 C C . GLU A 1 163 ? -23.511 0.617 18.474 1.00 86.31 163 GLU A C 1
ATOM 1306 O O . GLU A 1 163 ? -24.576 0.375 19.036 1.00 86.31 163 GLU A O 1
ATOM 1311 N N . ALA A 1 164 ? -22.653 -0.344 18.118 1.00 84.25 164 ALA A N 1
ATOM 1312 C CA . ALA A 1 164 ? -22.896 -1.767 18.367 1.00 84.25 164 ALA A CA 1
ATOM 1313 C C . ALA A 1 164 ? -23.056 -2.069 19.868 1.00 84.25 164 ALA A C 1
ATOM 1315 O O . ALA A 1 164 ? -24.017 -2.720 20.271 1.00 84.25 164 ALA A O 1
ATOM 1316 N N . GLN A 1 165 ? -22.181 -1.501 20.711 1.00 83.88 165 GLN A N 1
ATOM 1317 C CA . GLN A 1 165 ? -22.281 -1.623 22.171 1.00 83.88 165 GLN A CA 1
ATOM 1318 C C . GLN A 1 165 ? -23.604 -1.071 22.716 1.00 83.88 165 GLN A C 1
ATOM 1320 O O . GLN A 1 165 ? -24.220 -1.698 23.572 1.00 83.88 165 GLN A O 1
ATOM 1325 N N . ARG A 1 166 ? -24.069 0.080 22.209 1.00 83.56 166 ARG A N 1
ATOM 1326 C CA . ARG A 1 166 ? -25.362 0.666 22.607 1.00 83.56 166 ARG A CA 1
ATOM 1327 C C . ARG A 1 166 ? -26.560 -0.187 22.188 1.00 83.56 166 ARG A C 1
ATOM 1329 O O . ARG A 1 166 ? -27.571 -0.160 22.876 1.00 83.56 166 ARG A O 1
ATOM 1336 N N . ARG A 1 167 ? -26.458 -0.922 21.078 1.00 83.44 167 ARG A N 1
ATOM 1337 C CA . ARG A 1 167 ? -27.516 -1.814 20.573 1.00 83.44 167 ARG A CA 1
ATOM 1338 C C . ARG A 1 167 ? -27.536 -3.188 21.252 1.00 83.44 167 ARG A C 1
ATOM 1340 O O . ARG A 1 167 ? -28.401 -3.993 20.933 1.00 83.44 167 ARG A O 1
ATOM 1347 N N . GLY A 1 168 ? -26.604 -3.469 22.170 1.00 74.25 168 GLY A N 1
ATOM 1348 C CA . GLY A 1 168 ? -26.458 -4.794 22.782 1.00 74.25 168 GLY A CA 1
ATOM 1349 C C . GLY A 1 168 ? -25.984 -5.873 21.801 1.00 74.25 168 GLY A C 1
ATOM 1350 O O . GLY A 1 168 ? -26.014 -7.057 22.127 1.00 74.25 168 GLY A O 1
ATOM 1351 N N . GLU A 1 169 ? -25.538 -5.485 20.603 1.00 64.06 169 GLU A N 1
ATOM 1352 C CA . GLU A 1 169 ? -24.996 -6.402 19.607 1.00 64.06 169 GLU A CA 1
ATOM 1353 C C . GLU A 1 169 ? -23.517 -6.664 19.906 1.00 64.06 169 GLU A C 1
ATOM 1355 O O . GLU A 1 169 ? -22.745 -5.751 20.219 1.00 64.06 169 GLU A O 1
ATOM 1360 N N . ALA A 1 170 ? -23.102 -7.930 19.794 1.00 57.19 170 ALA A N 1
ATOM 1361 C CA . ALA A 1 170 ? -21.688 -8.277 19.837 1.00 57.19 170 ALA A CA 1
ATOM 1362 C C . ALA A 1 170 ? -20.927 -7.421 18.804 1.00 57.19 170 ALA A C 1
ATOM 1364 O O . ALA A 1 170 ? -21.438 -7.218 17.698 1.00 57.19 170 ALA A O 1
ATOM 1365 N N . PRO A 1 171 ? -19.726 -6.906 19.137 1.00 53.19 171 PRO A N 1
ATOM 1366 C CA . PRO A 1 171 ? -18.991 -6.010 18.255 1.00 53.19 171 PRO A CA 1
ATOM 1367 C C . PRO A 1 171 ? -18.876 -6.631 16.857 1.00 53.19 171 PRO A C 1
ATOM 1369 O O . PRO A 1 171 ? -18.602 -7.834 16.760 1.00 53.19 171 PRO A O 1
ATOM 1372 N N . PRO A 1 172 ? -19.093 -5.848 15.782 1.00 48.88 172 PRO A N 1
ATOM 1373 C CA . PRO A 1 172 ? -19.118 -6.386 14.434 1.00 48.88 172 PRO A CA 1
ATOM 1374 C C . PRO A 1 172 ? -17.810 -7.131 14.178 1.00 48.88 172 PRO A C 1
ATOM 1376 O O . PRO A 1 172 ? -16.717 -6.563 14.282 1.00 48.88 172 PRO A O 1
ATOM 1379 N N . LYS A 1 173 ? -17.917 -8.431 13.872 1.00 54.34 173 LYS A N 1
ATOM 1380 C CA . LYS A 1 173 ? -16.788 -9.186 13.326 1.00 54.34 173 LYS A CA 1
ATOM 1381 C C . LYS A 1 173 ? -16.350 -8.440 12.068 1.00 54.34 173 LYS A C 1
ATOM 1383 O O . LYS A 1 173 ? -17.191 -8.122 11.228 1.00 54.34 173 LYS A O 1
ATOM 1388 N N . GLN A 1 174 ? -15.056 -8.121 11.989 1.00 47.56 174 GLN A N 1
ATOM 1389 C CA . GLN A 1 174 ? -14.458 -7.416 10.852 1.00 47.56 174 GLN A CA 1
ATOM 1390 C C . GLN A 1 1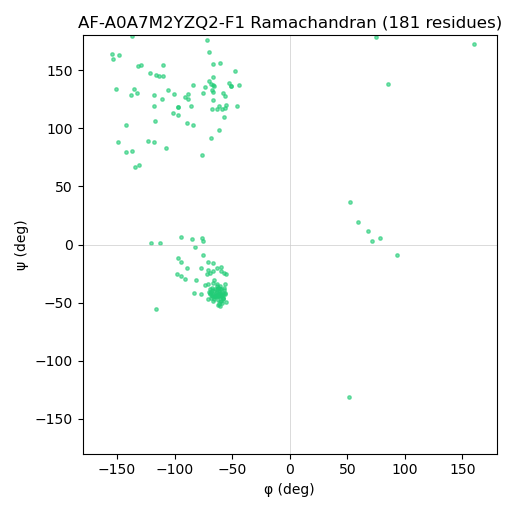74 ? -14.987 -8.002 9.535 1.00 47.56 174 GLN A C 1
ATOM 1392 O O . GLN A 1 174 ? -15.122 -9.227 9.443 1.00 47.56 174 GLN A O 1
ATOM 1397 N N . PRO A 1 175 ? -15.324 -7.172 8.534 1.00 37.16 175 PRO A N 1
ATOM 1398 C CA . PRO A 1 175 ? -15.993 -7.649 7.336 1.00 37.16 175 PRO A CA 1
ATOM 1399 C C . PRO A 1 175 ? -15.052 -8.534 6.509 1.00 37.16 175 PRO A C 1
ATOM 1401 O O . PRO A 1 175 ? -14.354 -8.061 5.622 1.00 37.16 175 PRO A O 1
ATOM 1404 N N . SER A 1 176 ? -15.080 -9.848 6.744 1.00 47.84 176 SER A N 1
ATOM 1405 C CA . SER A 1 176 ? -14.521 -10.839 5.825 1.00 47.84 176 SER A CA 1
ATOM 1406 C C . SER A 1 176 ? -15.491 -11.002 4.653 1.00 47.84 176 SER A C 1
ATOM 1408 O O . SER A 1 176 ? -16.302 -11.934 4.593 1.00 47.84 176 SER A O 1
ATOM 1410 N N . ARG A 1 177 ? -15.489 -10.046 3.727 1.00 47.91 177 ARG A N 1
ATOM 1411 C CA . ARG A 1 177 ? -16.281 -10.137 2.498 1.00 47.91 177 ARG A CA 1
ATOM 1412 C C . ARG A 1 177 ? -15.464 -9.670 1.302 1.00 47.91 177 ARG A C 1
ATOM 1414 O O . ARG A 1 177 ? -15.677 -8.595 0.760 1.00 47.91 177 ARG A O 1
ATOM 1421 N N . ASN A 1 178 ? -14.618 -10.570 0.807 1.00 37.34 178 ASN A N 1
ATOM 1422 C CA . ASN A 1 178 ? -14.619 -10.841 -0.625 1.00 37.34 178 ASN A CA 1
ATOM 1423 C C . ASN A 1 178 ? -14.217 -12.294 -0.914 1.00 37.34 178 ASN A C 1
ATOM 1425 O O . ASN A 1 178 ? -13.058 -12.624 -1.148 1.00 37.34 178 ASN A O 1
ATOM 1429 N N . ARG A 1 179 ? -15.220 -13.182 -0.923 1.00 48.22 179 ARG A N 1
ATOM 1430 C CA . ARG A 1 179 ? -15.115 -14.494 -1.569 1.00 48.22 179 ARG A CA 1
ATOM 1431 C C . ARG A 1 179 ? -14.864 -14.261 -3.059 1.00 48.22 179 ARG A C 1
ATOM 1433 O O . ARG A 1 179 ? -15.816 -14.084 -3.817 1.00 48.22 179 ARG A O 1
ATOM 1440 N N . ARG A 1 180 ? -13.613 -14.333 -3.510 1.00 39.50 180 ARG A N 1
ATOM 1441 C CA . ARG A 1 180 ? -13.358 -14.729 -4.897 1.00 39.50 180 ARG A CA 1
ATOM 1442 C C . ARG A 1 180 ? -13.359 -16.247 -4.954 1.00 39.50 180 ARG A C 1
ATOM 1444 O O . ARG A 1 180 ? -12.429 -16.913 -4.512 1.00 39.50 180 ARG A O 1
ATOM 1451 N N . ARG A 1 181 ? -14.480 -16.766 -5.463 1.00 39.91 181 ARG A N 1
ATOM 1452 C CA . ARG A 1 181 ? -14.623 -18.135 -5.952 1.00 39.91 181 ARG A CA 1
ATOM 1453 C C . ARG A 1 181 ? -13.416 -18.450 -6.838 1.00 39.91 181 ARG A C 1
ATOM 1455 O O . ARG A 1 181 ? -13.223 -17.787 -7.854 1.00 39.91 181 ARG A O 1
ATOM 1462 N N . ARG A 1 182 ? -12.634 -19.454 -6.445 1.00 35.56 182 ARG A N 1
ATOM 1463 C CA . ARG A 1 182 ? -11.805 -20.204 -7.384 1.00 35.56 182 ARG A CA 1
ATOM 1464 C C . ARG A 1 182 ? -12.768 -20.900 -8.352 1.00 35.56 182 ARG A C 1
ATOM 1466 O O . ARG A 1 182 ? -13.619 -21.673 -7.915 1.00 35.56 182 ARG A O 1
ATOM 1473 N N . ARG A 1 183 ? -12.684 -20.539 -9.625 1.00 37.44 183 ARG A N 1
ATOM 1474 C CA . ARG A 1 183 ? -12.908 -21.455 -10.738 1.00 37.44 183 ARG A CA 1
ATOM 1475 C C . ARG A 1 183 ? -11.570 -21.594 -11.439 1.00 37.44 183 ARG A C 1
ATOM 1477 O O . ARG A 1 183 ? -10.848 -20.569 -11.471 1.00 37.44 183 ARG A O 1
#

Solvent-accessible surface area (backbone atoms only — not comparable to full-atom values): 10633 Å² total; per-residue (Å²): 131,85,78,69,37,45,80,43,71,46,59,50,98,87,66,51,37,58,37,57,61,44,48,75,67,44,56,68,70,56,34,49,17,52,51,52,46,39,66,68,44,43,29,66,44,49,78,58,32,43,82,43,87,41,23,37,78,70,54,96,74,32,31,40,38,42,45,63,50,44,50,66,56,55,41,68,78,47,67,94,58,56,71,62,57,49,51,54,49,48,54,51,58,75,68,51,81,79,90,72,96,67,78,86,73,85,39,36,37,39,33,34,34,31,70,39,94,87,74,47,39,38,33,36,51,27,51,50,59,43,64,83,49,72,48,68,67,57,53,52,53,52,52,51,51,32,52,50,52,52,51,54,49,52,53,50,54,52,49,53,45,54,52,28,56,73,69,73,41,76,65,79,74,75,85,89,74,79,88,76,76,86,126

Nearest PDB structures (foldseek):
  2kc9-assembly1_A  TM=6.371E-01  e=3.773E-02  Escherichia coli K-12
  8phb-assembly1_B  TM=6.531E-01  e=2.038E+00  Allochromatium vinosum
  5mje-assembly1_A  TM=3.465E-01  e=1.228E+00  Vibrio cholerae
  2q7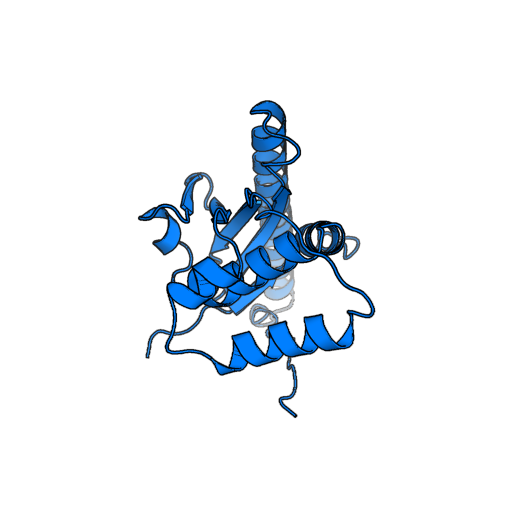d-assembly1_A  TM=3.290E-01  e=3.175E+00  Homo sapiens
  2oai-assembly1_A-2  TM=2.204E-01  e=4.642E+00  Xylella fastidiosa Temecula1

pLDDT: mean 81.66, std 18.85, range [35.56, 97.94]

Secondary structure (DSSP, 8-state):
-PPPPEEEE---TT---HHHHHHTTS-HHHHHHHHHHIIIIIHHHGGGGGGSTTEEEEETTEEEEEE-S-HHHHHHH-TT-HHHHHHHHHHHHHH--S----PPPPP-EEEEEEEPTTSSEEEEEEEEETTT---HHHHHHHHHHHHHHHHHHHHHHHHHHHHHHHTTPPPPP----------

Radius of gyration: 17.94 Å; Cα contacts (8 Å, |Δi|>4): 225; chains: 1; bounding box: 43×40×54 Å